Protein AF-A0A378WIX0-F1 (afdb_monomer)

Radius of gyration: 30.43 Å; Cα contacts (8 Å, |Δi|>4): 388; chains: 1; bounding box: 84×55×83 Å

Sequence (289 aa):
MTKETCYSFCSSCDRNTFHKIIHDHSYGDEDSLMEYKHQIIECLGCKNCSFRYVEISIEDYYEDAYGNRHYYETTDIYPKKIKLIKGVNYLPSIIRDVYEETLLAIGNKAYILAGLGLRTTLEAICNDKNIKGSSLEEKIDHMSQESLLTQRDANLLHSIRFLGNNAAHYTIKANHFQINAALEIIEYLIKSLYILEKQVAGKLDLPIDNYDDFVKKLLKVIKRLPDGYEFNIPEILEDSRLIKGNLKKQFFKKFRDEVSNEKIDNLSLSSNPDKPIKIVRPSEKPIKP

pLDDT: mean 88.72, std 10.59, range [34.62, 98.25]

Mean predicted aligned error: 10.24 Å

InterPro domains:
  IPR025285 Domain of unknown function DUF4145 [PF13643] (107-187)

Foldseek 3Di:
DPQDWDFDADLVVRDTAIWGFPDWDKDDDPVQQKIKIWTWTAGPPPRDIKIKIKIWRNVAWDADPVRDTDTDIDMDIPPQHQDDDPQLVQDDPVLSVLLSVLSSCLSVLVQLSNLQSLLVSLVVVLVVVVQDDPDSLSSLVSCCVVVVDPPVLSVLVVLSVVSNCCSPPVVDGDDSVSSVSSSVSSSVSCCSNGNVCVVCVVVDQAADEDLVVVVVLQVVQVVVDDAFDFAQSVVSNPDPVSYDPVCSVVSSVVVLVCQPVVVDPQKHADPDPHRGIGGHDDPDDPPDD

Solvent-accessible surface area (backbone atoms only — not comparable to full-atom values): 16386 Å² total; per-residue (Å²): 131,85,76,55,66,47,80,44,77,36,68,88,78,73,42,74,44,57,20,39,55,76,44,79,49,74,52,64,45,86,91,72,43,37,39,39,34,47,29,38,32,29,31,70,82,85,59,53,72,35,42,37,40,37,43,33,39,69,82,46,60,49,65,49,101,84,69,50,78,44,64,50,72,50,76,49,61,39,77,64,67,70,84,78,65,90,57,57,86,58,47,57,65,72,44,42,52,40,44,53,54,20,42,50,26,49,62,69,66,37,35,39,57,19,29,37,26,54,33,50,30,52,52,41,50,40,56,75,70,64,50,63,60,98,44,72,66,49,26,43,54,44,38,30,74,71,65,79,40,49,69,68,53,36,56,55,51,50,53,36,48,53,47,14,47,34,17,70,78,67,66,44,68,58,53,72,68,58,52,50,54,45,47,53,54,52,52,49,51,48,37,67,77,47,25,50,66,66,72,37,57,90,77,52,91,66,74,40,82,52,66,67,61,45,50,54,55,49,51,61,49,56,72,75,52,64,76,66,44,63,39,37,73,76,78,68,40,90,63,70,80,35,36,44,78,86,48,44,65,56,51,54,50,52,51,52,53,35,31,73,66,64,71,40,88,47,42,38,72,39,94,44,85,84,24,42,34,23,33,48,62,81,74,80,73,77,80,77,132

Nearest PDB structures (foldseek):
  1ylm-assembly1_B  TM=7.128E-01  e=4.195E-02  Bacillus subtilis subsp. subtilis str. 168
  2hsb-assembly1_A  TM=7.338E-01  e=9.824E-02  Archaeoglobus fulgidus
  7ae6-assembly1_B  TM=4.651E-01  e=7.140E-02  Aphanizomenon flos-aquae 2012/KM1/D3
  7sq9-assembly1_A  TM=1.817E-01  e=8.832E-02  Mus musculus
  4bv9-assembly1_A  TM=5.417E-01  e=7.699E+00  Mus musculus

Structure (mmCIF, N/CA/C/O backbone):
data_AF-A0A378WIX0-F1
#
_entry.id   AF-A0A378WIX0-F1
#
loop_
_atom_site.group_PDB
_atom_site.id
_atom_site.type_symbol
_atom_site.label_atom_id
_atom_site.label_alt_id
_atom_site.label_comp_id
_atom_site.label_asym_id
_atom_site.label_entity_id
_atom_site.label_seq_id
_atom_site.pdbx_PDB_ins_code
_atom_site.Cartn_x
_atom_site.Cartn_y
_atom_site.Cartn_z
_atom_site.occupancy
_atom_site.B_iso_or_equiv
_atom_site.auth_seq_id
_atom_site.auth_comp_id
_atom_site.auth_asym_id
_atom_site.auth_atom_id
_atom_site.pdbx_PDB_model_num
ATOM 1 N N . MET A 1 1 ? 22.594 -30.384 -27.494 1.00 39.12 1 MET A N 1
ATOM 2 C CA . MET A 1 1 ? 21.996 -29.054 -27.261 1.00 39.12 1 MET A CA 1
ATOM 3 C C . MET A 1 1 ? 22.207 -28.694 -25.803 1.00 39.12 1 MET A C 1
ATOM 5 O O . MET A 1 1 ? 21.459 -29.149 -24.944 1.00 39.12 1 MET A O 1
ATOM 9 N N . THR A 1 2 ? 23.289 -27.982 -25.508 1.00 42.66 2 THR A N 1
ATOM 10 C CA . THR A 1 2 ? 23.488 -27.316 -24.218 1.00 42.66 2 THR A CA 1
ATOM 11 C C . THR A 1 2 ? 22.294 -26.392 -24.009 1.00 42.66 2 THR A C 1
ATOM 13 O O . THR A 1 2 ? 22.062 -25.494 -24.808 1.00 42.66 2 THR A O 1
ATOM 16 N N . LYS A 1 3 ? 21.451 -26.686 -23.014 1.00 55.53 3 LYS A N 1
ATOM 17 C CA . LYS A 1 3 ? 20.340 -25.797 -22.663 1.00 55.53 3 LYS A CA 1
ATOM 18 C C . LYS A 1 3 ? 20.975 -24.524 -22.127 1.00 55.53 3 LYS A C 1
ATOM 20 O O . LYS A 1 3 ? 21.550 -24.572 -21.043 1.00 55.53 3 LYS A O 1
ATOM 25 N N . GLU A 1 4 ? 20.912 -23.439 -22.884 1.00 85.94 4 GLU A N 1
ATOM 26 C CA . GLU A 1 4 ? 21.382 -22.152 -22.392 1.00 85.94 4 GLU A CA 1
ATOM 27 C C . GLU A 1 4 ? 20.564 -21.767 -21.157 1.00 85.94 4 GLU A C 1
ATOM 29 O O . GLU A 1 4 ? 19.331 -21.882 -21.114 1.00 85.94 4 GLU A O 1
ATOM 34 N N . THR A 1 5 ? 21.280 -21.393 -20.103 1.00 93.06 5 THR A N 1
ATOM 35 C CA . THR A 1 5 ? 20.701 -20.964 -18.835 1.00 93.06 5 THR A CA 1
ATOM 36 C C . THR A 1 5 ? 21.112 -19.535 -18.558 1.00 93.06 5 THR A C 1
ATOM 38 O O . THR A 1 5 ? 22.281 -19.201 -18.721 1.00 93.06 5 THR A O 1
ATOM 41 N N . CYS A 1 6 ? 20.188 -18.724 -18.056 1.00 92.81 6 CYS A N 1
ATOM 42 C CA . CYS A 1 6 ? 20.471 -17.366 -17.607 1.00 92.81 6 CYS A CA 1
ATOM 43 C C . CYS A 1 6 ? 20.194 -17.218 -16.108 1.00 92.81 6 CYS A C 1
ATOM 45 O O . CYS A 1 6 ? 19.325 -17.895 -15.547 1.00 92.81 6 CYS A O 1
ATOM 47 N N . TYR A 1 7 ? 20.900 -16.299 -15.453 1.00 94.19 7 TYR A N 1
ATOM 48 C CA . TYR A 1 7 ? 20.605 -15.896 -14.081 1.00 94.19 7 TYR A CA 1
ATOM 49 C C . TYR A 1 7 ? 19.719 -14.648 -14.105 1.00 94.19 7 TYR A C 1
ATOM 51 O O . TYR A 1 7 ? 20.099 -13.622 -14.658 1.00 94.19 7 TYR A O 1
ATOM 59 N N . SER A 1 8 ? 18.503 -14.747 -13.570 1.00 93.81 8 SER A N 1
ATOM 60 C CA . SER A 1 8 ? 17.495 -13.686 -13.690 1.00 93.81 8 SER A CA 1
ATOM 61 C C . SER A 1 8 ? 16.500 -13.719 -12.528 1.00 93.81 8 SER A C 1
ATOM 63 O O . SER A 1 8 ? 16.463 -14.696 -11.775 1.00 93.81 8 SER A O 1
ATOM 65 N N . PHE A 1 9 ? 15.699 -12.667 -12.354 1.00 93.81 9 PHE A N 1
ATOM 66 C CA . PHE A 1 9 ? 14.710 -12.586 -11.278 1.00 93.81 9 PHE A CA 1
ATOM 67 C C . PHE A 1 9 ? 13.464 -13.418 -11.597 1.00 93.81 9 PHE A C 1
ATOM 69 O O . PHE A 1 9 ? 12.828 -13.249 -12.635 1.00 93.81 9 PHE A O 1
ATOM 76 N N . CYS A 1 10 ? 13.068 -14.285 -10.666 1.00 93.62 10 CYS A N 1
ATOM 77 C CA . CYS A 1 10 ? 11.813 -15.023 -10.756 1.00 93.62 10 CYS A CA 1
ATOM 78 C C . CYS A 1 10 ? 10.722 -14.326 -9.932 1.00 93.62 10 CYS A C 1
ATOM 80 O O . CYS A 1 10 ? 10.822 -14.243 -8.703 1.00 93.62 10 CYS A O 1
ATOM 82 N N . SER A 1 11 ? 9.641 -13.895 -10.591 1.00 90.06 11 SER A N 1
ATOM 83 C CA . SER A 1 11 ? 8.507 -13.218 -9.946 1.00 90.06 11 SER A CA 1
ATOM 84 C C . SER A 1 11 ? 7.800 -14.100 -8.910 1.00 90.06 11 SER A C 1
ATOM 86 O O . SER A 1 11 ? 7.430 -13.614 -7.839 1.00 90.06 11 SER A O 1
ATOM 88 N N . SER A 1 12 ? 7.695 -15.404 -9.177 1.00 91.31 12 SER A N 1
ATOM 89 C CA . SER A 1 12 ? 7.116 -16.383 -8.253 1.00 91.31 12 SER A CA 1
ATOM 90 C C . SER A 1 12 ? 8.020 -16.661 -7.041 1.00 91.31 12 SER A C 1
ATOM 92 O O . SER A 1 12 ? 7.553 -16.617 -5.905 1.00 91.31 12 SER A O 1
ATOM 94 N N . CYS A 1 13 ? 9.328 -16.876 -7.243 1.00 91.75 13 CYS A N 1
ATOM 95 C CA . CYS A 1 13 ? 10.257 -17.173 -6.140 1.00 91.75 13 CYS A CA 1
ATOM 96 C C . CYS A 1 13 ? 10.698 -15.946 -5.329 1.00 91.75 13 CYS A C 1
ATOM 98 O O . CYS A 1 13 ? 11.284 -16.124 -4.265 1.00 91.75 13 CYS A O 1
ATOM 100 N N . ASP A 1 14 ? 10.480 -14.733 -5.840 1.00 90.19 14 ASP A N 1
ATOM 101 C CA . ASP A 1 14 ? 10.952 -13.477 -5.240 1.00 90.19 14 ASP A CA 1
ATOM 102 C C . ASP A 1 14 ? 12.474 -13.363 -5.082 1.00 90.19 14 ASP A C 1
ATOM 104 O O . ASP A 1 14 ? 12.976 -12.803 -4.109 1.00 90.19 14 ASP A O 1
ATOM 108 N N . ARG A 1 15 ? 13.235 -13.934 -6.017 1.00 92.38 15 ARG A N 1
ATOM 109 C CA . ARG A 1 15 ? 14.702 -13.909 -5.976 1.00 92.38 15 ARG A CA 1
ATOM 110 C C . ARG A 1 15 ? 15.308 -14.142 -7.349 1.00 92.38 15 ARG A C 1
ATOM 112 O O . ARG A 1 15 ? 14.674 -14.747 -8.218 1.00 92.38 15 ARG A O 1
ATOM 119 N N . ASN A 1 16 ? 16.565 -13.735 -7.502 1.00 94.25 16 ASN A N 1
ATOM 120 C CA . ASN A 1 16 ? 17.372 -14.147 -8.643 1.00 94.25 16 ASN A CA 1
ATOM 121 C C . ASN A 1 16 ? 17.679 -15.645 -8.558 1.00 94.25 16 ASN A C 1
ATOM 123 O O . ASN A 1 16 ? 17.976 -16.181 -7.488 1.00 94.25 16 ASN A O 1
ATOM 127 N N . THR A 1 17 ? 17.537 -16.340 -9.679 1.00 95.38 17 THR A N 1
ATOM 128 C CA . THR A 1 17 ? 17.788 -17.777 -9.787 1.00 95.38 17 THR A CA 1
ATOM 129 C C . THR A 1 17 ? 18.097 -18.158 -11.232 1.00 95.38 17 THR A C 1
ATOM 131 O O . THR A 1 17 ? 17.953 -17.349 -12.153 1.00 95.38 17 THR A O 1
ATOM 134 N N . PHE A 1 18 ? 18.534 -19.396 -11.443 1.00 96.81 18 PHE A N 1
ATOM 135 C CA . PHE A 1 18 ? 18.790 -19.907 -12.780 1.00 96.81 18 PHE A CA 1
ATOM 136 C C . PHE A 1 18 ? 17.482 -20.232 -13.496 1.00 96.81 18 PHE A C 1
ATOM 138 O O . PHE A 1 18 ? 16.574 -20.861 -12.943 1.00 96.81 18 PHE A O 1
ATOM 145 N N . HIS A 1 19 ? 17.412 -19.806 -14.747 1.00 96.88 19 HIS A N 1
ATOM 146 C CA . HIS A 1 19 ? 16.313 -20.068 -15.652 1.00 96.88 19 HIS A CA 1
ATOM 147 C C . HIS A 1 19 ? 16.843 -20.787 -16.885 1.00 96.88 19 HIS A C 1
ATOM 149 O O . HIS A 1 19 ? 17.964 -20.542 -17.326 1.00 96.88 19 HIS A O 1
ATOM 155 N N . LYS A 1 20 ? 16.028 -21.676 -17.443 1.00 97.50 20 LYS A N 1
ATOM 156 C CA . LYS A 1 20 ? 16.242 -22.237 -18.772 1.00 97.50 20 LYS A CA 1
ATOM 157 C C . LYS A 1 20 ? 15.726 -21.234 -19.798 1.00 97.50 20 LYS A C 1
ATOM 159 O O . LYS A 1 20 ? 14.575 -20.815 -19.689 1.00 97.50 20 LYS A O 1
ATOM 164 N N . ILE A 1 21 ? 16.525 -20.911 -20.808 1.00 96.94 21 ILE A N 1
ATOM 165 C CA . ILE A 1 21 ? 16.045 -20.159 -21.967 1.00 96.94 21 ILE A CA 1
ATOM 166 C C . ILE A 1 21 ? 15.226 -21.128 -22.834 1.00 96.94 21 ILE A C 1
ATOM 168 O O . ILE A 1 21 ? 15.729 -22.154 -23.298 1.00 96.94 21 ILE A O 1
ATOM 172 N N . ILE A 1 22 ? 13.921 -20.871 -22.955 1.00 96.56 22 ILE A N 1
ATOM 173 C CA . ILE A 1 22 ? 12.998 -21.648 -23.797 1.00 96.56 22 ILE A CA 1
ATOM 174 C C . ILE A 1 22 ? 13.113 -21.183 -25.246 1.00 96.56 22 ILE A C 1
ATOM 176 O O . ILE A 1 22 ? 13.140 -22.009 -26.156 1.00 96.56 22 ILE A O 1
ATOM 180 N N . HIS A 1 23 ? 13.158 -19.869 -25.436 1.00 95.75 23 HIS A N 1
ATOM 181 C CA . HIS A 1 23 ? 13.278 -19.230 -26.734 1.00 95.75 23 HIS A CA 1
ATOM 182 C C . HIS A 1 23 ? 14.124 -17.969 -26.599 1.00 95.75 23 HIS A C 1
ATOM 184 O O . HIS A 1 23 ? 14.029 -17.284 -25.578 1.00 95.75 23 HIS A O 1
ATOM 190 N N . ASP A 1 24 ? 14.915 -17.687 -27.626 1.00 95.69 24 ASP A N 1
ATOM 191 C CA . ASP A 1 24 ? 15.767 -16.512 -27.748 1.00 95.69 24 ASP A CA 1
ATOM 192 C C . ASP A 1 24 ? 15.628 -15.955 -29.163 1.00 95.69 24 ASP A C 1
ATOM 194 O O . ASP A 1 24 ? 15.664 -16.707 -30.141 1.00 95.69 24 ASP A O 1
ATOM 198 N N . HIS A 1 25 ? 15.449 -14.644 -29.247 1.00 95.44 25 HIS A N 1
ATOM 199 C CA . HIS A 1 25 ? 15.572 -13.883 -30.474 1.00 95.44 25 HIS A CA 1
ATOM 200 C C . HIS A 1 25 ? 16.498 -12.699 -30.210 1.00 95.44 25 HIS A C 1
ATOM 202 O O . HIS A 1 25 ? 16.137 -11.774 -29.476 1.00 95.44 25 HIS A O 1
ATOM 208 N N . SER A 1 26 ? 17.679 -12.747 -30.816 1.00 93.31 26 SER A N 1
ATOM 209 C CA . SER A 1 26 ? 18.723 -11.738 -30.674 1.00 93.31 26 SER A CA 1
ATOM 210 C C . SER A 1 26 ? 18.882 -10.948 -31.973 1.00 93.31 26 SER A C 1
ATOM 212 O O . SER A 1 26 ? 18.873 -11.526 -33.060 1.00 93.31 26 SER A O 1
ATOM 214 N N . TYR A 1 27 ? 19.019 -9.631 -31.863 1.00 92.38 27 TYR A N 1
ATOM 215 C CA . TYR A 1 27 ? 19.361 -8.745 -32.974 1.00 92.38 27 TYR A CA 1
ATOM 216 C C . TYR A 1 27 ? 20.224 -7.593 -32.466 1.00 92.38 27 TYR A C 1
ATOM 218 O O . TYR A 1 27 ? 20.128 -7.195 -31.310 1.00 92.38 27 TYR A O 1
ATOM 226 N N . GLY A 1 28 ? 21.046 -7.031 -33.337 1.00 87.19 28 GLY A N 1
ATOM 227 C CA . GLY A 1 28 ? 21.856 -5.857 -33.047 1.00 87.19 28 GLY A CA 1
ATOM 228 C C . GLY A 1 28 ? 22.064 -5.061 -34.322 1.00 87.19 28 GLY A C 1
ATOM 229 O O . GLY A 1 28 ? 21.876 -5.589 -35.420 1.00 87.19 28 GLY A O 1
ATOM 230 N N . ASP A 1 29 ? 22.412 -3.794 -34.164 1.00 75.88 29 ASP A N 1
ATOM 231 C CA . ASP A 1 29 ? 22.815 -2.928 -35.266 1.00 75.88 29 ASP A CA 1
ATOM 232 C C . ASP A 1 29 ? 24.305 -2.612 -35.097 1.00 75.88 29 ASP A C 1
ATOM 234 O O . ASP A 1 29 ? 24.704 -2.096 -34.048 1.00 75.88 29 ASP A O 1
ATOM 238 N N . GLU A 1 30 ? 25.114 -2.962 -36.104 1.00 69.62 30 GLU A N 1
ATOM 239 C CA . GLU A 1 30 ? 26.573 -2.775 -36.093 1.00 69.62 30 GLU A CA 1
ATOM 240 C C . GLU A 1 30 ? 26.949 -1.300 -35.899 1.00 69.62 30 GLU A C 1
ATOM 242 O O . GLU A 1 30 ? 27.930 -1.017 -35.212 1.00 69.62 30 GLU A O 1
ATOM 247 N N . ASP A 1 31 ? 26.136 -0.369 -36.410 1.00 79.75 31 ASP A N 1
ATOM 248 C CA . ASP A 1 31 ? 26.368 1.071 -36.257 1.00 79.75 31 ASP A CA 1
ATOM 249 C C . ASP A 1 31 ? 26.047 1.564 -34.836 1.00 79.75 31 ASP A C 1
ATOM 251 O O . ASP A 1 31 ? 26.634 2.534 -34.353 1.00 79.75 31 ASP A O 1
ATOM 255 N N . SER A 1 32 ? 25.114 0.898 -34.151 1.00 78.31 32 SER A N 1
ATOM 256 C CA . SER A 1 32 ? 24.638 1.293 -32.821 1.00 78.31 32 SER A CA 1
ATOM 257 C C . SER A 1 32 ? 25.496 0.771 -31.668 1.00 78.31 32 SER A C 1
ATOM 259 O O . SER A 1 32 ? 25.350 1.257 -30.550 1.00 78.31 32 SER A O 1
ATOM 261 N N . LEU A 1 33 ? 26.345 -0.237 -31.919 1.00 86.88 33 LEU A N 1
ATOM 262 C CA . LEU A 1 33 ? 27.117 -0.961 -30.898 1.00 86.88 33 LEU A CA 1
ATOM 263 C C . LEU A 1 33 ? 26.252 -1.491 -29.736 1.00 86.88 33 LEU A C 1
ATOM 265 O O . LEU A 1 33 ? 26.724 -1.658 -28.609 1.00 86.88 33 LEU A O 1
ATOM 269 N N . MET A 1 34 ? 24.986 -1.794 -30.030 1.00 89.75 34 MET A N 1
ATOM 270 C CA . MET A 1 34 ? 24.021 -2.371 -29.101 1.00 89.75 34 MET A CA 1
ATOM 271 C C . MET A 1 34 ? 23.511 -3.712 -29.626 1.00 89.75 34 MET A C 1
ATOM 273 O O . MET A 1 34 ? 23.177 -3.862 -30.804 1.00 89.75 34 MET A O 1
ATOM 277 N N . GLU A 1 35 ? 23.382 -4.679 -28.723 1.00 92.44 35 GLU A N 1
ATOM 278 C CA . GLU A 1 35 ? 22.708 -5.951 -28.976 1.00 92.44 35 GLU A CA 1
ATOM 279 C C . GLU A 1 35 ? 21.487 -6.081 -28.058 1.00 92.44 35 GLU A C 1
ATOM 281 O O . GLU A 1 35 ? 21.522 -5.744 -26.872 1.00 92.44 35 GLU A O 1
ATOM 286 N N . TYR A 1 36 ? 20.391 -6.591 -28.610 1.00 93.62 36 TYR A N 1
ATOM 287 C CA . TYR A 1 36 ? 19.112 -6.758 -27.940 1.00 93.62 36 TYR A CA 1
ATOM 288 C C . TYR A 1 36 ? 18.681 -8.218 -27.975 1.00 93.62 36 TYR A C 1
ATOM 290 O O . TYR A 1 36 ? 18.712 -8.853 -29.030 1.00 93.62 36 TYR A O 1
ATOM 298 N N . LYS A 1 37 ? 18.206 -8.743 -26.842 1.00 95.31 37 LYS A N 1
ATOM 299 C CA . LYS A 1 37 ? 17.691 -10.120 -26.745 1.00 95.31 37 LYS A CA 1
ATOM 300 C C . LYS A 1 37 ? 16.275 -10.141 -26.204 1.00 95.31 37 LYS A C 1
ATOM 302 O O . LYS A 1 37 ? 15.987 -9.550 -25.164 1.00 95.31 37 LYS A O 1
ATOM 307 N N . HIS A 1 38 ? 15.400 -10.871 -26.886 1.00 96.44 38 HIS A N 1
ATOM 308 C CA . HIS A 1 38 ? 14.023 -11.143 -26.479 1.00 96.44 38 HIS A CA 1
ATOM 309 C C . HIS A 1 38 ? 13.906 -12.622 -26.130 1.00 96.44 38 HIS A C 1
ATOM 311 O O . HIS A 1 38 ? 14.023 -13.485 -26.999 1.00 96.44 38 HIS A O 1
ATOM 317 N N . GLN A 1 39 ? 13.692 -12.925 -24.851 1.00 96.88 39 GLN A N 1
ATOM 318 C CA . GLN A 1 39 ? 13.778 -14.283 -24.325 1.00 96.88 39 GLN A CA 1
ATOM 319 C C . GLN A 1 39 ? 12.499 -14.706 -23.607 1.00 96.88 39 GLN A C 1
ATOM 321 O O . GLN A 1 39 ? 11.932 -13.959 -22.811 1.00 96.88 39 GLN A O 1
ATOM 326 N N . ILE A 1 40 ? 12.088 -15.957 -23.813 1.00 97.44 40 ILE A N 1
ATOM 327 C CA . ILE A 1 40 ? 11.149 -16.645 -22.918 1.00 97.44 40 ILE A CA 1
ATOM 328 C C . ILE A 1 40 ? 11.980 -17.537 -22.005 1.00 97.44 40 ILE A C 1
ATOM 330 O O . ILE A 1 40 ? 12.696 -18.418 -22.483 1.00 97.44 40 ILE A O 1
ATOM 334 N N . ILE A 1 41 ? 11.882 -17.325 -20.695 1.00 96.94 41 ILE A N 1
ATOM 335 C CA . ILE A 1 41 ? 12.693 -18.021 -19.695 1.00 96.94 41 ILE A CA 1
ATOM 336 C C . ILE A 1 41 ? 11.809 -18.780 -18.704 1.00 96.94 41 ILE A C 1
ATOM 338 O O . ILE A 1 41 ? 10.766 -18.286 -18.289 1.00 96.94 41 ILE A O 1
ATOM 342 N N . GLU A 1 42 ? 12.230 -19.976 -18.297 1.00 97.25 42 GLU A N 1
ATOM 343 C CA . GLU A 1 42 ? 11.543 -20.814 -17.305 1.00 97.25 42 GLU A CA 1
ATOM 344 C C . GLU A 1 42 ? 12.414 -20.991 -16.067 1.00 97.25 42 GLU A C 1
ATOM 346 O O . GLU A 1 42 ? 13.546 -21.471 -16.149 1.00 97.25 42 GLU A O 1
ATOM 351 N N . CYS A 1 43 ? 11.882 -20.648 -14.895 1.00 97.12 43 CYS A N 1
ATOM 352 C CA . CYS A 1 43 ? 12.586 -20.820 -13.631 1.00 97.12 43 CYS A CA 1
ATOM 353 C C . CYS A 1 43 ? 12.915 -22.297 -13.378 1.00 97.12 43 CYS A C 1
ATOM 355 O O . CYS A 1 43 ? 12.015 -23.131 -13.281 1.00 97.12 43 CYS A O 1
ATOM 357 N N . LEU A 1 44 ? 14.192 -22.635 -13.164 1.00 97.00 44 LEU A N 1
ATOM 358 C CA . LEU A 1 44 ? 14.581 -24.028 -12.926 1.00 97.00 44 LEU A CA 1
ATOM 359 C C . LEU A 1 44 ? 14.038 -24.590 -11.603 1.00 97.00 44 LEU A C 1
ATOM 361 O O . LEU A 1 44 ? 13.887 -25.809 -11.501 1.00 97.00 44 LEU A O 1
ATOM 365 N N . GLY A 1 45 ? 13.694 -23.723 -10.643 1.00 95.75 45 GLY A N 1
ATOM 366 C CA . GLY A 1 45 ? 13.055 -24.081 -9.375 1.00 95.75 45 GLY A CA 1
ATOM 367 C C . GLY A 1 45 ? 11.538 -24.252 -9.488 1.00 95.75 45 GLY A C 1
ATOM 368 O O . GLY A 1 45 ? 11.041 -25.372 -9.475 1.00 95.75 45 GLY A O 1
ATOM 369 N N . CYS A 1 46 ? 10.796 -23.143 -9.588 1.00 96.50 46 CYS A N 1
ATOM 370 C CA . CYS A 1 46 ? 9.324 -23.156 -9.538 1.00 96.50 46 CYS A CA 1
ATOM 371 C C . CYS A 1 46 ? 8.626 -23.369 -10.890 1.00 96.50 46 CYS A C 1
ATOM 373 O O . CYS A 1 46 ? 7.401 -23.410 -10.924 1.00 96.50 46 CYS A O 1
ATOM 375 N N . LYS A 1 47 ? 9.376 -23.468 -11.997 1.00 97.12 47 LYS A N 1
ATOM 376 C CA . LYS A 1 47 ? 8.852 -23.606 -13.371 1.00 97.12 47 LYS A CA 1
ATOM 377 C C . LYS A 1 47 ? 8.002 -22.434 -13.874 1.00 97.12 47 LYS A C 1
ATOM 379 O O . LYS A 1 47 ? 7.386 -22.539 -14.925 1.00 97.12 47 LYS A O 1
ATOM 384 N N . ASN A 1 48 ? 7.991 -21.301 -13.169 1.00 95.94 48 ASN A N 1
ATOM 385 C CA . ASN A 1 48 ? 7.335 -20.091 -13.655 1.00 95.94 48 ASN A CA 1
ATOM 386 C C . ASN A 1 48 ? 8.030 -19.571 -14.921 1.00 95.94 48 ASN A C 1
ATOM 388 O O . ASN A 1 48 ? 9.254 -19.400 -14.919 1.00 95.94 48 ASN A O 1
ATOM 392 N N . CYS A 1 49 ? 7.243 -19.279 -15.954 1.00 95.94 49 CYS A N 1
ATOM 393 C CA . CYS A 1 49 ? 7.722 -18.648 -17.176 1.00 95.94 49 CYS A CA 1
ATOM 394 C C . CYS A 1 49 ? 7.631 -17.123 -17.080 1.00 95.94 49 CYS A C 1
ATOM 396 O O . CYS A 1 49 ? 6.656 -16.582 -16.557 1.00 95.94 49 CYS A O 1
ATOM 398 N N . SER A 1 50 ? 8.635 -16.447 -17.628 1.00 96.06 50 SER A N 1
ATOM 399 C CA . SER A 1 50 ? 8.684 -14.993 -17.752 1.00 96.06 50 SER A CA 1
ATOM 400 C C . SER A 1 50 ? 9.251 -14.610 -19.113 1.00 96.06 50 SER A C 1
ATOM 402 O O . SER A 1 50 ? 10.001 -15.371 -19.726 1.00 96.06 50 SER A O 1
ATOM 404 N N . PHE A 1 51 ? 8.922 -13.410 -19.566 1.00 96.69 51 PHE A N 1
ATOM 405 C CA . PHE A 1 51 ? 9.606 -12.776 -20.681 1.00 96.69 51 PHE A CA 1
ATOM 406 C C . PHE A 1 51 ? 10.774 -11.944 -20.141 1.00 96.69 51 PHE A C 1
ATOM 408 O O . PHE A 1 51 ? 10.590 -11.196 -19.183 1.00 96.69 51 PHE A O 1
ATOM 415 N N . ARG A 1 52 ? 11.966 -12.089 -20.721 1.00 95.81 52 ARG A N 1
ATOM 416 C CA . ARG A 1 52 ? 13.174 -11.330 -20.382 1.00 95.81 52 ARG A CA 1
ATOM 417 C C . ARG A 1 52 ? 13.637 -10.576 -21.621 1.00 95.81 52 ARG A C 1
ATOM 419 O O . ARG A 1 52 ? 13.896 -11.184 -22.653 1.00 95.81 52 ARG A O 1
ATOM 426 N N . TYR A 1 53 ? 13.763 -9.269 -21.490 1.00 95.75 53 TYR A N 1
ATOM 427 C CA . TYR A 1 53 ? 14.381 -8.391 -22.466 1.00 95.75 53 TYR A CA 1
ATOM 428 C C . TYR A 1 53 ? 15.769 -7.989 -21.964 1.00 95.75 53 TYR A C 1
ATOM 430 O O . TYR A 1 53 ? 15.941 -7.724 -20.771 1.00 95.75 53 TYR A O 1
ATOM 438 N N . VAL A 1 54 ? 16.763 -8.003 -22.846 1.00 94.88 54 VAL A N 1
ATOM 439 C CA . VAL A 1 54 ? 18.166 -7.717 -22.523 1.00 94.88 54 VAL A CA 1
ATOM 440 C C . VAL A 1 54 ? 18.689 -6.676 -23.489 1.00 94.88 54 VAL A C 1
ATOM 442 O O . VAL A 1 54 ? 18.498 -6.821 -24.693 1.00 94.88 54 VAL A O 1
ATOM 445 N N . GLU A 1 55 ? 19.380 -5.680 -22.956 1.00 94.12 55 GLU A N 1
ATOM 446 C CA . GLU A 1 55 ? 20.149 -4.700 -23.716 1.00 94.12 55 GLU A CA 1
ATOM 447 C C . GLU A 1 55 ? 21.616 -4.861 -23.337 1.00 94.12 55 GLU A C 1
ATOM 449 O O . GLU A 1 55 ? 21.951 -4.876 -22.150 1.00 94.12 55 GLU A O 1
ATOM 454 N N . ILE A 1 56 ? 22.478 -5.002 -24.335 1.00 91.81 56 ILE A N 1
ATOM 455 C CA . ILE A 1 56 ? 23.911 -5.217 -24.169 1.00 91.81 56 ILE A CA 1
ATOM 456 C C . ILE A 1 56 ? 24.628 -4.072 -24.873 1.00 91.81 56 ILE A C 1
ATOM 458 O O . ILE A 1 56 ? 24.448 -3.882 -26.076 1.00 91.81 56 ILE A O 1
ATOM 462 N N . SER A 1 57 ? 25.427 -3.320 -24.118 1.00 89.88 57 SER A N 1
ATOM 463 C CA . SER A 1 57 ? 26.326 -2.303 -24.670 1.00 89.88 57 SER A CA 1
ATOM 464 C C . SER A 1 57 ? 27.639 -2.972 -25.052 1.00 89.88 57 SER A C 1
ATOM 466 O O . SER A 1 57 ? 28.323 -3.529 -24.194 1.00 89.88 57 SER A O 1
ATOM 468 N N . ILE A 1 58 ? 27.983 -2.951 -26.340 1.00 85.12 58 ILE A N 1
ATOM 469 C CA . ILE A 1 58 ? 29.220 -3.562 -26.846 1.00 85.12 58 ILE A CA 1
ATOM 470 C C . ILE A 1 58 ? 30.432 -2.671 -26.512 1.00 85.12 58 ILE A C 1
ATOM 472 O O . ILE A 1 58 ? 31.561 -3.153 -26.424 1.00 85.12 58 ILE A O 1
ATOM 476 N N . GLU A 1 59 ? 30.216 -1.377 -26.276 1.00 87.06 59 GLU A N 1
ATOM 477 C CA . GLU A 1 59 ? 31.270 -0.457 -25.833 1.00 87.06 59 GLU A CA 1
ATOM 478 C C . GLU A 1 59 ? 31.631 -0.648 -24.356 1.00 87.06 59 GLU A C 1
ATOM 480 O O . GLU A 1 59 ? 32.795 -0.503 -23.976 1.00 87.06 59 GLU A O 1
ATOM 485 N N . ASP A 1 60 ? 30.657 -1.034 -23.529 1.00 87.88 60 ASP A N 1
ATOM 486 C CA . ASP A 1 60 ? 30.857 -1.211 -22.097 1.00 87.88 60 ASP A CA 1
ATOM 487 C C . ASP A 1 60 ? 31.195 -2.672 -21.776 1.00 87.88 60 ASP A C 1
ATOM 489 O O . ASP A 1 60 ? 30.316 -3.531 -21.649 1.00 87.88 60 ASP A O 1
ATOM 493 N N . TYR A 1 61 ? 32.484 -2.957 -21.580 1.00 89.25 61 TYR A N 1
ATOM 494 C CA . TYR A 1 61 ? 32.954 -4.277 -21.162 1.00 89.25 61 TYR A CA 1
ATOM 495 C C . TYR A 1 61 ? 33.980 -4.222 -20.028 1.00 89.25 61 TYR A C 1
ATOM 497 O O . TYR A 1 61 ? 34.664 -3.222 -19.808 1.00 89.25 61 TYR A O 1
ATOM 505 N N . TYR A 1 62 ? 34.106 -5.332 -19.305 1.00 88.94 62 TYR A N 1
ATOM 506 C CA . TYR A 1 62 ? 35.215 -5.601 -18.396 1.00 88.94 62 TYR A CA 1
ATOM 507 C C . TYR A 1 62 ? 35.925 -6.890 -18.808 1.00 88.94 62 TYR A C 1
ATOM 509 O O . TYR A 1 62 ? 35.317 -7.796 -19.375 1.00 88.94 62 TYR A O 1
ATOM 517 N N . GLU A 1 63 ? 37.223 -6.974 -18.537 1.00 93.56 63 GLU A N 1
ATOM 518 C CA . GLU A 1 63 ? 38.007 -8.182 -18.793 1.00 93.56 63 GLU A CA 1
ATOM 519 C C . GLU A 1 63 ? 38.125 -9.007 -17.510 1.00 93.56 63 GLU A C 1
ATOM 521 O O . GLU A 1 63 ? 38.360 -8.467 -16.425 1.00 93.56 63 GLU A O 1
ATOM 526 N N . ASP A 1 64 ? 37.921 -10.319 -17.615 1.00 90.69 64 ASP A N 1
ATOM 527 C CA . ASP A 1 64 ? 38.185 -11.232 -16.506 1.00 90.69 64 ASP A CA 1
ATOM 528 C C . ASP A 1 64 ? 39.689 -11.529 -16.350 1.00 90.69 64 ASP A C 1
ATOM 530 O O . ASP A 1 64 ? 40.529 -11.092 -17.136 1.00 90.69 64 ASP A O 1
ATOM 534 N N . ALA A 1 65 ? 40.052 -12.304 -15.322 1.00 90.81 65 ALA A N 1
ATOM 535 C CA . ALA A 1 65 ? 41.446 -12.659 -15.033 1.00 90.81 65 ALA A CA 1
ATOM 536 C C . ALA A 1 65 ? 42.148 -13.457 -16.154 1.00 90.81 65 ALA A C 1
ATOM 538 O O . ALA A 1 65 ? 43.365 -13.636 -16.100 1.00 90.81 65 ALA A O 1
ATOM 539 N N . TYR A 1 66 ? 41.399 -13.948 -17.144 1.00 92.12 66 TYR A N 1
ATOM 540 C CA . TYR A 1 66 ? 41.899 -14.698 -18.294 1.00 92.12 66 TYR A CA 1
ATOM 541 C C . TYR A 1 66 ? 41.883 -13.864 -19.586 1.00 92.12 66 TYR A C 1
ATOM 543 O O . TYR A 1 66 ? 42.229 -14.387 -20.644 1.00 92.12 66 TYR A O 1
ATOM 551 N N . GLY A 1 67 ? 41.506 -12.582 -19.509 1.00 88.44 67 GLY A N 1
ATOM 552 C CA . GLY A 1 67 ? 41.436 -11.668 -20.648 1.00 88.44 67 GLY A CA 1
ATOM 553 C C . GLY A 1 67 ? 40.175 -11.817 -21.503 1.00 88.44 67 GLY A C 1
ATOM 554 O O . GLY A 1 67 ? 40.136 -11.279 -22.608 1.00 88.44 67 GLY A O 1
ATOM 555 N N . ASN A 1 68 ? 39.141 -12.534 -21.038 1.00 90.62 68 ASN A N 1
ATOM 556 C CA . ASN A 1 68 ? 37.871 -12.588 -21.767 1.00 90.62 68 ASN A CA 1
ATOM 557 C C . ASN A 1 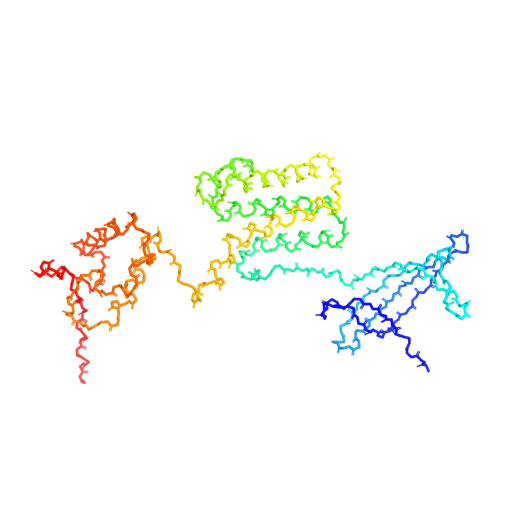68 ? 37.047 -11.333 -21.479 1.00 90.62 68 ASN A C 1
ATOM 559 O O . ASN A 1 68 ? 36.925 -10.921 -20.324 1.00 90.62 68 ASN A O 1
ATOM 563 N N . ARG A 1 69 ? 36.434 -10.768 -22.522 1.00 88.62 69 ARG A N 1
ATOM 564 C CA . ARG A 1 69 ? 35.546 -9.605 -22.412 1.00 88.62 69 ARG A CA 1
ATOM 565 C C . ARG A 1 69 ? 34.142 -10.025 -21.991 1.00 88.62 69 ARG A C 1
ATOM 567 O O . ARG A 1 69 ? 33.559 -10.929 -22.586 1.00 88.62 69 ARG A O 1
ATOM 574 N N . HIS A 1 70 ? 33.599 -9.324 -21.004 1.00 86.62 70 HIS A N 1
ATOM 575 C CA . HIS A 1 70 ? 32.228 -9.451 -20.519 1.00 86.62 70 HIS A CA 1
ATOM 576 C C . HIS A 1 70 ? 31.533 -8.106 -20.661 1.00 86.62 70 HIS A C 1
ATOM 578 O O . HIS A 1 70 ? 32.018 -7.105 -20.139 1.00 86.62 70 HIS A O 1
ATOM 584 N N . TYR A 1 71 ? 30.406 -8.093 -21.359 1.00 88.44 71 TYR A N 1
ATOM 585 C CA . TYR A 1 71 ? 29.643 -6.879 -21.626 1.00 88.44 71 TYR A CA 1
ATOM 586 C C . TYR A 1 71 ? 28.624 -6.620 -20.519 1.00 88.44 71 TYR A C 1
ATOM 588 O O . TYR A 1 71 ? 28.089 -7.559 -19.919 1.00 88.44 71 TYR A O 1
ATOM 596 N N . TYR A 1 72 ? 28.342 -5.350 -20.240 1.00 87.06 72 TYR A N 1
ATOM 597 C CA . TYR A 1 72 ? 27.288 -5.005 -19.291 1.00 87.06 72 TYR A CA 1
ATOM 598 C C . TYR A 1 72 ? 25.907 -5.227 -19.914 1.00 87.06 72 TYR A C 1
ATOM 600 O O . TYR A 1 72 ? 25.594 -4.714 -20.988 1.00 87.06 72 TYR A O 1
ATOM 608 N N . GLU A 1 73 ? 25.062 -5.969 -19.196 1.00 89.62 73 GLU A N 1
ATOM 609 C CA . GLU A 1 73 ? 23.680 -6.233 -19.588 1.00 89.62 73 GLU A CA 1
ATOM 610 C C . GLU A 1 73 ? 22.707 -5.440 -18.707 1.00 89.62 73 GLU A C 1
ATOM 612 O O . GLU A 1 73 ? 22.722 -5.549 -17.476 1.00 89.62 73 GLU A O 1
ATOM 617 N N . THR A 1 74 ? 21.785 -4.709 -19.331 1.00 91.44 74 THR A N 1
ATOM 618 C CA . THR A 1 74 ? 20.567 -4.229 -18.670 1.00 91.44 74 THR A CA 1
ATOM 619 C C . THR A 1 74 ? 19.440 -5.205 -18.965 1.00 91.44 74 THR A C 1
ATOM 621 O O . THR A 1 74 ? 19.262 -5.636 -20.099 1.00 91.44 74 THR A O 1
ATOM 624 N N . THR A 1 75 ? 18.672 -5.587 -17.943 1.00 92.75 75 THR A N 1
ATOM 625 C CA . THR A 1 75 ? 17.594 -6.571 -18.105 1.00 92.75 75 THR A CA 1
ATOM 626 C C . THR A 1 75 ? 16.260 -6.026 -17.641 1.00 92.75 75 THR A C 1
ATOM 628 O O . THR A 1 75 ? 16.166 -5.376 -16.597 1.00 92.75 75 THR A O 1
ATOM 631 N N . ASP A 1 76 ? 15.218 -6.347 -18.401 1.00 92.75 76 ASP A N 1
ATOM 632 C CA . ASP A 1 76 ? 13.837 -6.149 -18.005 1.00 92.75 76 ASP A CA 1
ATOM 633 C C . ASP A 1 76 ? 13.055 -7.472 -18.059 1.00 92.75 76 ASP A C 1
ATOM 635 O O . ASP A 1 76 ? 13.294 -8.317 -18.917 1.00 92.75 76 ASP A O 1
ATOM 639 N N . ILE A 1 77 ? 12.149 -7.691 -17.107 1.00 93.38 77 ILE A N 1
ATOM 640 C CA . ILE A 1 77 ? 11.412 -8.941 -16.926 1.00 93.38 77 ILE A CA 1
ATOM 641 C C . ILE A 1 77 ? 9.924 -8.654 -16.800 1.00 93.38 77 ILE A C 1
ATOM 643 O O . ILE A 1 77 ? 9.491 -7.817 -16.002 1.00 93.38 77 ILE A O 1
ATOM 647 N N . TYR A 1 78 ? 9.141 -9.427 -17.545 1.00 92.56 78 TYR A N 1
ATOM 648 C CA . TYR A 1 78 ? 7.693 -9.354 -17.583 1.00 92.56 78 TYR A CA 1
ATOM 649 C C . TYR A 1 78 ? 7.050 -10.715 -17.255 1.00 92.56 78 TYR A C 1
ATOM 651 O O . TYR A 1 78 ? 7.569 -11.757 -17.663 1.00 92.56 78 TYR A O 1
ATOM 659 N N . PRO A 1 79 ? 5.905 -10.727 -16.548 1.00 88.81 79 PRO A N 1
ATOM 660 C CA . PRO A 1 79 ? 5.243 -9.563 -15.960 1.00 88.81 79 PRO A CA 1
ATOM 661 C C . PRO A 1 79 ? 6.060 -8.957 -14.809 1.00 88.81 79 PRO A C 1
ATOM 663 O O . PRO A 1 79 ? 6.745 -9.667 -14.067 1.00 88.81 79 PRO A O 1
ATOM 666 N N . LYS A 1 80 ? 5.969 -7.630 -14.659 1.00 87.00 80 LYS A N 1
ATOM 667 C CA . LYS A 1 80 ? 6.582 -6.917 -13.535 1.00 87.00 80 LYS A CA 1
ATOM 668 C C . LYS A 1 80 ? 6.011 -7.458 -12.235 1.00 87.00 80 LYS A C 1
ATOM 670 O O . LYS A 1 80 ? 4.795 -7.577 -12.082 1.00 87.00 80 LYS A O 1
ATOM 675 N N . LYS A 1 81 ? 6.884 -7.757 -11.276 1.00 85.19 81 LYS A N 1
ATOM 676 C CA . LYS A 1 81 ? 6.423 -8.152 -9.952 1.00 85.19 81 LYS A CA 1
ATOM 677 C C . LYS A 1 81 ? 5.945 -6.931 -9.180 1.00 85.19 81 LYS A C 1
ATOM 679 O O . LYS A 1 81 ? 6.704 -5.993 -8.955 1.00 85.19 81 LYS A O 1
ATOM 684 N N . ILE A 1 82 ? 4.715 -7.015 -8.697 1.00 87.38 82 ILE A N 1
ATOM 685 C CA . ILE A 1 82 ? 4.195 -6.134 -7.662 1.00 87.38 82 ILE A CA 1
ATOM 686 C C . ILE A 1 82 ? 4.548 -6.721 -6.294 1.00 87.38 82 ILE A C 1
ATOM 688 O O . ILE A 1 82 ? 4.353 -7.916 -6.055 1.00 87.38 82 ILE A O 1
ATOM 692 N N . LYS A 1 83 ? 5.038 -5.888 -5.375 1.00 88.00 83 LYS A N 1
ATOM 693 C CA . LYS A 1 83 ? 5.246 -6.279 -3.981 1.00 88.00 83 LYS A CA 1
ATOM 694 C C . LYS A 1 83 ? 4.167 -5.650 -3.110 1.00 88.00 83 LYS A C 1
ATOM 696 O O . LYS A 1 83 ? 4.234 -4.469 -2.805 1.00 88.00 83 LYS A O 1
ATOM 701 N N . LEU A 1 84 ? 3.195 -6.459 -2.701 1.00 92.31 84 LEU A N 1
ATOM 702 C CA . LEU A 1 84 ? 2.135 -6.019 -1.798 1.00 92.31 84 LEU A CA 1
ATOM 703 C C . LEU A 1 84 ? 2.625 -5.972 -0.353 1.00 92.31 84 LEU A C 1
ATOM 705 O O . LEU A 1 84 ? 3.409 -6.819 0.095 1.00 92.31 84 LEU A O 1
ATOM 709 N N . ILE A 1 85 ? 2.098 -5.019 0.409 1.00 94.38 85 ILE A N 1
ATOM 710 C CA . ILE A 1 85 ? 2.254 -5.009 1.861 1.00 94.38 85 ILE A CA 1
ATOM 711 C C . ILE A 1 85 ? 1.630 -6.251 2.505 1.00 94.38 85 ILE A C 1
ATOM 713 O O . ILE A 1 85 ? 0.565 -6.744 2.126 1.00 94.38 85 ILE A O 1
ATOM 717 N N . LYS A 1 86 ? 2.282 -6.754 3.557 1.00 93.00 86 LYS A N 1
ATOM 718 C CA . LYS A 1 86 ? 1.731 -7.843 4.372 1.00 93.00 86 LYS A CA 1
ATOM 719 C C . LYS A 1 86 ? 0.429 -7.392 5.025 1.00 93.00 86 LYS A C 1
ATOM 721 O O . LYS A 1 86 ? 0.421 -6.381 5.717 1.00 93.00 86 LYS A O 1
ATOM 726 N N . GLY A 1 87 ? -0.628 -8.189 4.885 1.00 92.44 87 GLY A N 1
ATOM 727 C CA . GLY A 1 87 ? -1.952 -7.855 5.416 1.00 92.44 87 GLY A CA 1
ATOM 728 C C . GLY A 1 87 ? -2.851 -7.105 4.433 1.00 92.44 87 GLY A C 1
ATOM 729 O O . GLY A 1 87 ? -3.913 -6.658 4.844 1.00 92.44 87 GLY A O 1
ATOM 730 N N . VAL A 1 88 ? -2.475 -7.023 3.150 1.00 93.94 88 VAL A N 1
ATOM 731 C CA . VAL A 1 88 ? -3.309 -6.446 2.077 1.00 93.94 88 VAL A CA 1
ATOM 732 C C . VAL A 1 88 ? -4.736 -7.020 2.029 1.00 93.94 88 VAL A C 1
ATOM 734 O O . VAL A 1 88 ? -5.673 -6.321 1.673 1.00 93.94 88 VAL A O 1
ATOM 737 N N . ASN A 1 89 ? -4.938 -8.261 2.479 1.00 94.56 89 ASN A N 1
ATOM 738 C CA . ASN A 1 89 ? -6.261 -8.891 2.549 1.00 94.56 89 ASN A CA 1
ATOM 739 C C . ASN A 1 89 ? -7.216 -8.240 3.566 1.00 94.56 89 ASN A C 1
ATOM 741 O O . ASN A 1 89 ? -8.400 -8.557 3.558 1.00 94.56 89 ASN A O 1
ATOM 745 N N . TYR A 1 90 ? -6.718 -7.374 4.454 1.00 95.12 90 TYR A N 1
ATOM 746 C CA . TYR A 1 90 ? -7.551 -6.611 5.388 1.00 95.12 90 TYR A CA 1
ATOM 747 C C . TYR A 1 90 ? -8.067 -5.296 4.797 1.00 95.12 90 TYR A C 1
ATOM 749 O O . TYR A 1 90 ? -8.880 -4.632 5.438 1.00 95.12 90 TYR A O 1
ATOM 757 N N . LEU A 1 91 ? -7.596 -4.902 3.611 1.00 96.75 91 LEU A N 1
ATOM 758 C CA . LEU A 1 91 ? -8.066 -3.690 2.956 1.00 96.75 91 LEU A CA 1
ATOM 759 C C . LEU A 1 91 ? -9.467 -3.908 2.362 1.00 96.75 91 LEU A C 1
ATOM 761 O O . LEU A 1 91 ? -9.739 -4.975 1.802 1.00 96.75 91 LEU A O 1
ATOM 765 N N . PRO A 1 92 ? -10.328 -2.878 2.397 1.00 97.44 92 PRO A N 1
ATOM 766 C CA . PRO A 1 92 ? -11.501 -2.794 1.533 1.00 97.44 92 PRO A CA 1
ATOM 767 C C . PRO A 1 92 ? -11.121 -2.986 0.059 1.00 97.44 92 PRO A C 1
ATOM 769 O O . PRO A 1 92 ? -10.068 -2.510 -0.375 1.00 97.44 92 PRO A O 1
ATOM 772 N N . SER A 1 93 ? -11.9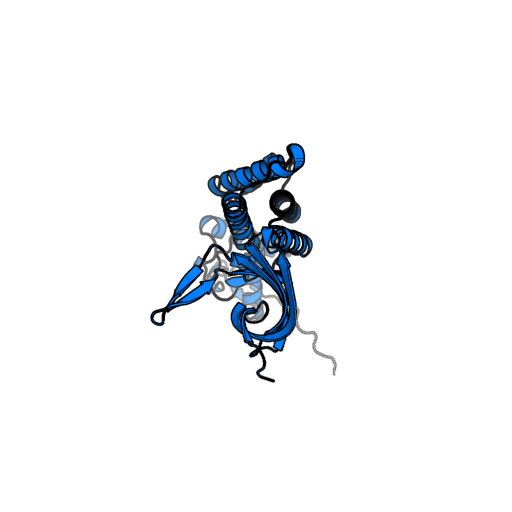87 -3.648 -0.718 1.00 96.56 93 SER A N 1
ATOM 773 C CA . SER A 1 93 ? -11.692 -4.033 -2.108 1.00 96.56 93 SER A CA 1
ATOM 774 C C . SER A 1 93 ? -11.270 -2.845 -2.967 1.00 96.56 93 SER A C 1
ATOM 776 O O . SER A 1 93 ? -10.207 -2.889 -3.564 1.00 96.56 93 SER A O 1
ATOM 778 N N . ILE A 1 94 ? -12.022 -1.742 -2.928 1.00 97.06 94 ILE A N 1
ATOM 779 C CA . ILE A 1 94 ? -11.737 -0.542 -3.730 1.00 97.06 94 ILE A CA 1
ATOM 780 C C . ILE A 1 94 ? -10.341 0.022 -3.425 1.00 97.06 94 ILE A C 1
ATOM 782 O O . ILE A 1 94 ? -9.607 0.383 -4.339 1.00 97.06 94 ILE A O 1
ATOM 786 N N . ILE A 1 95 ? -9.950 0.083 -2.147 1.00 98.19 95 ILE A N 1
ATOM 787 C CA . ILE A 1 95 ? -8.629 0.598 -1.758 1.00 98.19 95 ILE A CA 1
ATOM 788 C C . ILE A 1 95 ? -7.535 -0.350 -2.242 1.00 98.19 95 ILE A C 1
ATOM 790 O O . ILE A 1 95 ? -6.514 0.105 -2.751 1.00 98.19 95 ILE A O 1
ATOM 794 N N . ARG A 1 96 ? -7.744 -1.663 -2.085 1.00 97.69 96 ARG A N 1
ATOM 795 C CA . ARG A 1 96 ? -6.797 -2.677 -2.549 1.00 97.69 96 ARG A CA 1
ATOM 796 C C . ARG A 1 96 ? -6.600 -2.595 -4.059 1.00 97.69 96 ARG A C 1
ATOM 798 O O . ARG A 1 96 ? -5.458 -2.549 -4.494 1.00 97.69 96 ARG A O 1
ATOM 805 N N . ASP A 1 97 ? -7.685 -2.546 -4.820 1.00 97.19 97 ASP A N 1
ATOM 806 C CA . ASP A 1 97 ? -7.644 -2.580 -6.279 1.00 97.19 97 ASP A CA 1
ATOM 807 C C . ASP A 1 97 ? -6.888 -1.347 -6.820 1.00 97.19 97 ASP A C 1
ATOM 809 O O . ASP A 1 97 ? -5.927 -1.489 -7.576 1.00 97.19 97 ASP A O 1
ATOM 813 N N . VAL A 1 98 ? -7.201 -0.141 -6.321 1.00 97.81 98 VAL A N 1
ATOM 814 C CA . VAL A 1 98 ? -6.485 1.097 -6.698 1.00 97.81 98 VAL A CA 1
ATOM 815 C C . VAL A 1 98 ? -5.010 1.062 -6.277 1.00 97.81 98 VAL A C 1
ATOM 817 O O . VAL A 1 98 ? -4.133 1.513 -7.020 1.00 97.81 98 VAL A O 1
ATOM 820 N N . TYR A 1 99 ? -4.701 0.527 -5.094 1.00 98.06 99 TYR A N 1
ATOM 821 C CA . TYR A 1 99 ? -3.321 0.378 -4.629 1.00 98.06 99 TYR A CA 1
ATOM 822 C C . TYR A 1 99 ? -2.527 -0.598 -5.514 1.00 98.06 99 TYR A C 1
ATOM 824 O O . TYR A 1 99 ? -1.395 -0.301 -5.893 1.00 98.06 99 TYR A O 1
ATOM 832 N N . GLU A 1 100 ? -3.121 -1.727 -5.902 1.00 96.62 100 GLU A N 1
ATOM 833 C CA . GLU A 1 100 ? -2.509 -2.710 -6.803 1.00 96.62 100 GLU A CA 1
ATOM 834 C C . GLU A 1 100 ? -2.239 -2.121 -8.196 1.00 96.62 100 GLU A C 1
ATOM 836 O O . GLU A 1 100 ? -1.127 -2.254 -8.717 1.00 96.62 100 GLU A O 1
ATOM 841 N N . GLU A 1 101 ? -3.201 -1.388 -8.765 1.00 96.88 101 GLU A N 1
ATOM 842 C CA . GLU A 1 101 ? -3.026 -0.644 -10.020 1.00 96.88 101 GLU A CA 1
ATOM 843 C C . GLU A 1 101 ? -1.919 0.415 -9.917 1.00 96.88 101 GLU A C 1
ATOM 845 O O . GLU A 1 101 ? -1.092 0.571 -10.821 1.00 96.88 101 GLU A O 1
ATOM 850 N N . THR A 1 102 ? -1.845 1.110 -8.781 1.00 97.44 102 THR A N 1
ATOM 851 C CA . THR A 1 102 ? -0.790 2.093 -8.513 1.00 97.44 102 THR A CA 1
ATOM 852 C C . THR A 1 102 ? 0.584 1.427 -8.509 1.00 97.44 102 THR A C 1
ATOM 854 O O . THR A 1 102 ? 1.519 1.927 -9.138 1.00 97.44 102 THR A O 1
ATOM 857 N N . LEU A 1 103 ? 0.725 0.266 -7.864 1.00 96.88 103 LEU A N 1
ATOM 858 C CA . LEU A 1 103 ? 1.983 -0.475 -7.866 1.00 96.88 103 LEU A CA 1
ATOM 859 C C . LEU A 1 103 ? 2.357 -1.006 -9.256 1.00 96.88 103 LEU A C 1
ATOM 861 O O . LEU A 1 103 ? 3.543 -1.026 -9.591 1.00 96.88 103 LEU A O 1
ATOM 865 N N . LEU A 1 104 ? 1.380 -1.393 -10.085 1.00 95.12 104 LEU A N 1
ATOM 866 C CA . LEU A 1 104 ? 1.622 -1.726 -11.494 1.00 95.12 104 LEU A CA 1
ATOM 867 C C . LEU A 1 104 ? 2.202 -0.534 -12.255 1.00 95.12 104 LEU A C 1
ATOM 869 O O . LEU A 1 104 ? 3.185 -0.695 -12.984 1.00 95.12 104 LEU A O 1
ATOM 873 N N . ALA A 1 105 ? 1.636 0.662 -12.071 1.00 95.81 105 ALA A N 1
ATOM 874 C CA . ALA A 1 105 ? 2.150 1.878 -12.694 1.00 95.81 105 ALA A CA 1
ATOM 875 C C . ALA A 1 105 ? 3.588 2.181 -12.238 1.00 95.81 105 ALA A C 1
ATOM 877 O O . ALA A 1 105 ? 4.445 2.495 -13.067 1.00 95.81 105 ALA A O 1
ATOM 878 N N . ILE A 1 106 ? 3.883 2.018 -10.943 1.00 95.25 106 ILE A N 1
ATOM 879 C CA . ILE A 1 106 ? 5.237 2.181 -10.388 1.00 95.25 106 ILE A CA 1
ATOM 880 C C . ILE A 1 106 ? 6.204 1.158 -10.998 1.00 95.25 106 ILE A C 1
ATOM 882 O O . ILE A 1 106 ? 7.261 1.543 -11.501 1.00 95.25 106 ILE A O 1
ATOM 886 N N . GLY A 1 107 ? 5.837 -0.127 -11.017 1.00 91.62 107 GLY A N 1
ATOM 887 C CA . GLY A 1 107 ? 6.671 -1.212 -11.547 1.00 91.62 107 GLY A CA 1
ATOM 888 C C . GLY A 1 107 ? 6.986 -1.074 -13.041 1.00 91.62 107 GLY A C 1
ATOM 889 O O . GLY A 1 107 ? 8.061 -1.475 -13.491 1.00 91.62 107 GLY A O 1
ATOM 890 N N . ASN A 1 108 ? 6.086 -0.442 -13.799 1.00 92.19 108 ASN A N 1
ATOM 891 C CA . ASN A 1 108 ? 6.276 -0.106 -15.213 1.00 92.19 108 ASN A CA 1
ATOM 892 C C . ASN A 1 108 ? 6.886 1.290 -15.438 1.00 92.19 108 ASN A C 1
ATOM 894 O O . ASN A 1 108 ? 6.950 1.759 -16.571 1.00 92.19 108 ASN A O 1
ATOM 898 N N . LYS A 1 109 ? 7.341 1.970 -14.378 1.00 92.69 109 LYS A N 1
ATOM 899 C CA . LYS A 1 109 ? 7.925 3.323 -14.426 1.00 92.69 109 LYS A CA 1
ATOM 900 C C . LYS A 1 109 ? 6.997 4.388 -15.043 1.00 92.69 109 LYS A C 1
ATOM 902 O O . LYS A 1 109 ? 7.456 5.447 -15.485 1.00 92.69 109 LYS A O 1
ATOM 907 N N . ALA A 1 110 ? 5.685 4.150 -15.031 1.00 94.75 110 ALA A N 1
ATOM 908 C CA . ALA A 1 110 ? 4.649 5.067 -15.498 1.00 94.75 110 ALA A CA 1
ATOM 909 C C . ALA A 1 110 ? 4.341 6.123 -14.420 1.00 94.75 110 ALA A C 1
ATOM 911 O O . ALA A 1 110 ? 3.248 6.179 -13.863 1.00 94.75 110 ALA A O 1
ATOM 912 N N . TYR A 1 111 ? 5.329 6.961 -14.086 1.00 95.38 111 TYR A N 1
ATOM 913 C CA . TYR A 1 111 ? 5.291 7.788 -12.871 1.00 95.38 111 TYR A CA 1
ATOM 914 C C . TYR A 1 111 ? 4.214 8.878 -12.835 1.00 95.38 111 TYR A C 1
ATOM 916 O O . TYR A 1 111 ? 3.813 9.282 -11.748 1.00 95.38 111 TYR A O 1
ATOM 924 N N . ILE A 1 112 ? 3.704 9.325 -13.986 1.00 95.31 112 ILE A N 1
ATOM 925 C CA . ILE A 1 112 ? 2.537 10.222 -14.021 1.00 95.31 112 ILE A CA 1
ATOM 926 C C . ILE A 1 112 ? 1.303 9.477 -13.490 1.00 95.31 112 ILE A C 1
ATOM 928 O O . ILE A 1 112 ? 0.636 9.956 -12.575 1.00 95.31 112 ILE A O 1
ATOM 932 N N . LEU A 1 113 ? 1.053 8.264 -13.995 1.00 96.44 113 LEU A N 1
ATOM 933 C CA . LEU A 1 113 ? -0.047 7.417 -13.528 1.00 96.44 113 LEU A CA 1
ATOM 934 C C . LEU A 1 113 ? 0.165 6.960 -12.085 1.00 96.44 113 LEU A C 1
ATOM 936 O O . LEU A 1 113 ? -0.787 6.944 -11.319 1.00 96.44 113 LEU A O 1
ATOM 940 N N . ALA A 1 114 ? 1.403 6.660 -11.686 1.00 96.62 114 ALA A N 1
ATOM 941 C CA . ALA A 1 114 ? 1.710 6.337 -10.296 1.00 96.62 114 ALA A CA 1
ATOM 942 C C . ALA A 1 114 ? 1.388 7.505 -9.353 1.00 96.62 114 ALA A C 1
ATOM 944 O O . ALA A 1 114 ? 0.783 7.296 -8.308 1.00 96.62 114 ALA A O 1
ATOM 945 N N . GLY A 1 115 ? 1.752 8.740 -9.720 1.00 96.56 115 GLY A N 1
ATOM 946 C CA . GLY A 1 115 ? 1.434 9.921 -8.918 1.00 96.56 115 GLY A CA 1
ATOM 947 C C . GLY A 1 115 ? -0.070 10.157 -8.779 1.00 96.56 115 GLY A C 1
ATOM 948 O O . GLY A 1 115 ? -0.543 10.474 -7.686 1.00 96.56 115 GLY A O 1
ATOM 949 N N . LEU A 1 116 ? -0.826 9.937 -9.860 1.00 96.56 116 LEU A N 1
ATOM 950 C CA . LEU A 1 116 ? -2.286 9.961 -9.821 1.00 96.56 116 LEU A CA 1
ATOM 951 C C . LEU A 1 116 ? -2.836 8.842 -8.927 1.00 96.56 116 LEU A C 1
ATOM 953 O O . LEU A 1 116 ? -3.606 9.123 -8.017 1.00 96.56 116 LEU A O 1
ATOM 957 N N . GLY A 1 117 ? -2.375 7.605 -9.118 1.00 97.56 117 GLY A N 1
ATOM 958 C CA . GLY A 1 117 ? -2.808 6.434 -8.357 1.00 97.56 117 GLY A CA 1
ATOM 959 C C . GLY A 1 117 ? -2.544 6.553 -6.854 1.00 97.56 117 GLY A C 1
ATOM 960 O O . GLY A 1 117 ? -3.409 6.218 -6.048 1.00 97.56 117 GLY A O 1
ATOM 961 N N . LEU A 1 118 ? -1.407 7.129 -6.445 1.00 97.94 118 LEU A N 1
ATOM 962 C CA . LEU A 1 118 ? -1.099 7.389 -5.032 1.00 97.94 118 LEU A CA 1
ATOM 963 C C . LEU A 1 118 ? -2.098 8.372 -4.405 1.00 97.94 118 LEU A C 1
ATOM 965 O O . LEU A 1 118 ? -2.582 8.148 -3.294 1.00 97.94 118 LEU A O 1
ATOM 969 N N . ARG A 1 119 ? -2.458 9.435 -5.133 1.00 97.19 119 ARG A N 1
ATOM 970 C CA . ARG A 1 119 ? -3.501 10.374 -4.706 1.00 97.19 119 ARG A CA 1
ATOM 971 C C . ARG A 1 119 ? -4.875 9.706 -4.676 1.00 97.19 119 ARG A C 1
ATOM 973 O O . ARG A 1 119 ? -5.603 9.889 -3.706 1.00 97.19 119 ARG A O 1
ATOM 980 N N . THR A 1 120 ? -5.222 8.923 -5.693 1.00 97.69 120 THR A N 1
ATOM 981 C CA . THR A 1 120 ? -6.499 8.199 -5.751 1.00 97.69 120 THR A CA 1
ATOM 982 C C . THR A 1 120 ? -6.608 7.181 -4.616 1.00 97.69 120 THR A C 1
ATOM 984 O O . THR A 1 120 ? -7.668 7.056 -4.011 1.00 97.69 120 THR A O 1
ATOM 987 N N . THR A 1 121 ? -5.508 6.517 -4.250 1.00 98.25 121 THR A N 1
ATOM 988 C CA . THR A 1 121 ? -5.449 5.614 -3.090 1.00 98.25 121 THR A CA 1
ATOM 989 C C . THR A 1 121 ? -5.741 6.378 -1.798 1.00 98.25 121 THR A C 1
ATOM 991 O O . THR A 1 121 ? -6.537 5.925 -0.977 1.00 98.25 121 THR A O 1
ATOM 994 N N . LEU A 1 122 ? -5.149 7.566 -1.627 1.00 97.81 122 LEU A N 1
ATOM 995 C CA . LEU A 1 122 ? -5.431 8.432 -0.482 1.00 97.81 122 LEU A CA 1
ATOM 996 C C . LEU A 1 122 ? -6.899 8.882 -0.444 1.00 97.81 122 LEU A C 1
ATOM 998 O O . LEU A 1 122 ? -7.540 8.796 0.600 1.00 97.81 122 LEU A O 1
ATOM 1002 N N . GLU A 1 123 ? -7.458 9.303 -1.580 1.00 97.00 123 GLU A N 1
ATOM 1003 C CA . GLU A 1 123 ? -8.873 9.677 -1.688 1.00 97.00 123 GLU A CA 1
ATOM 1004 C C . GLU A 1 123 ? -9.801 8.501 -1.353 1.00 97.00 123 GLU A C 1
ATOM 1006 O O . GLU A 1 123 ? -10.779 8.683 -0.625 1.00 97.00 123 GLU A O 1
ATOM 1011 N N . ALA A 1 124 ? -9.475 7.290 -1.814 1.00 97.69 124 ALA A N 1
ATOM 1012 C CA . ALA A 1 124 ? -10.222 6.077 -1.497 1.00 97.69 124 ALA A CA 1
ATOM 1013 C C . ALA A 1 124 ? -10.204 5.771 0.010 1.00 97.69 124 ALA A C 1
ATOM 1015 O O . ALA A 1 124 ? -11.245 5.434 0.573 1.00 97.69 124 ALA A O 1
ATOM 1016 N N . ILE A 1 125 ? -9.063 5.962 0.683 1.00 97.44 125 ILE A N 1
ATOM 1017 C CA . ILE A 1 125 ? -8.948 5.825 2.144 1.00 97.44 125 ILE A CA 1
ATOM 1018 C C . ILE A 1 125 ? -9.825 6.853 2.864 1.00 97.44 125 ILE A C 1
ATOM 1020 O O . ILE A 1 125 ? -10.553 6.488 3.787 1.00 97.44 125 ILE A O 1
ATOM 1024 N N . CYS A 1 126 ? -9.787 8.124 2.452 1.00 96.31 126 CYS A N 1
ATOM 1025 C CA . CYS A 1 126 ? -10.629 9.154 3.061 1.00 96.31 126 CYS A CA 1
ATOM 1026 C C . CYS A 1 126 ? -12.124 8.849 2.879 1.00 96.31 126 CYS A C 1
ATOM 1028 O O . CYS A 1 126 ? -12.914 9.077 3.794 1.00 96.31 126 CYS A O 1
ATOM 1030 N N . ASN A 1 127 ? -12.512 8.323 1.715 1.00 96.00 127 ASN A N 1
ATOM 1031 C CA . ASN A 1 127 ? -13.897 7.955 1.435 1.00 96.00 127 ASN A CA 1
ATOM 1032 C C . ASN A 1 127 ? -14.353 6.756 2.283 1.00 96.00 127 ASN A C 1
ATOM 1034 O O . ASN A 1 127 ? -15.437 6.812 2.855 1.00 96.00 127 ASN A O 1
ATOM 1038 N N . ASP A 1 128 ? -13.529 5.714 2.427 1.00 96.38 128 ASP A N 1
ATOM 1039 C CA . ASP A 1 128 ? -13.842 4.551 3.275 1.00 96.38 128 ASP A CA 1
ATOM 1040 C C . ASP A 1 128 ? -14.012 4.935 4.752 1.00 96.38 128 ASP A C 1
ATOM 1042 O O . ASP A 1 128 ? -14.951 4.501 5.421 1.00 96.38 128 ASP A O 1
ATOM 1046 N N . LYS A 1 129 ? -13.161 5.841 5.246 1.00 93.88 129 LYS A N 1
ATOM 1047 C CA . LYS A 1 129 ? -13.273 6.389 6.605 1.00 93.88 129 LYS A CA 1
ATOM 1048 C C . LYS A 1 129 ? -14.390 7.428 6.763 1.00 93.88 129 LYS A C 1
ATOM 1050 O O . LYS A 1 129 ? -14.562 7.946 7.860 1.00 93.88 129 LYS A O 1
ATOM 1055 N N . ASN A 1 130 ? -15.175 7.699 5.715 1.00 94.31 130 ASN A N 1
ATOM 1056 C CA . ASN A 1 130 ? -16.264 8.682 5.702 1.00 94.31 130 ASN A CA 1
ATOM 1057 C C . ASN A 1 130 ? -15.829 10.088 6.153 1.00 94.31 130 ASN A C 1
ATOM 1059 O O . ASN A 1 130 ? -16.596 10.818 6.786 1.00 94.31 130 ASN A O 1
ATOM 1063 N N . ILE A 1 131 ? -14.600 10.479 5.807 1.00 94.81 131 ILE A N 1
ATOM 1064 C CA . ILE A 1 131 ? -14.066 11.789 6.171 1.00 94.81 131 ILE A CA 1
ATOM 1065 C C . ILE A 1 131 ? -14.780 12.867 5.363 1.00 94.81 131 ILE A C 1
ATOM 1067 O O . ILE A 1 131 ? -14.805 12.845 4.127 1.00 94.81 131 ILE A O 1
ATOM 1071 N N . LYS A 1 132 ? -15.362 13.833 6.071 1.00 91.94 132 LYS A N 1
ATOM 1072 C CA . LYS A 1 132 ? -16.066 14.958 5.454 1.00 91.94 132 LYS A CA 1
ATOM 1073 C C . LYS A 1 132 ? -15.067 15.906 4.793 1.00 91.94 132 LYS A C 1
ATOM 1075 O O . LYS A 1 132 ? -13.967 16.095 5.294 1.00 91.94 132 LYS A O 1
ATOM 1080 N N . GLY A 1 133 ? -15.462 16.530 3.692 1.00 92.12 133 GLY A N 1
ATOM 1081 C CA . GLY A 1 133 ? -14.648 17.526 2.996 1.00 92.12 133 GLY A CA 1
ATOM 1082 C C . GLY A 1 133 ? -14.975 17.568 1.511 1.00 92.12 133 GLY A C 1
ATOM 1083 O O . GLY A 1 133 ? -15.235 16.534 0.891 1.00 92.12 133 GLY A O 1
ATOM 1084 N N . SER A 1 134 ? -14.980 18.772 0.952 1.00 92.25 134 SER A N 1
ATOM 1085 C CA . SER A 1 134 ? -15.199 19.039 -0.470 1.00 92.25 134 SER A CA 1
ATOM 1086 C C . SER A 1 134 ? -13.931 18.833 -1.303 1.00 92.25 134 SER A C 1
ATOM 1088 O O . SER A 1 134 ? -14.006 18.547 -2.497 1.00 92.25 134 SER A O 1
ATOM 1090 N N . SER A 1 135 ? -12.763 18.913 -0.661 1.00 94.81 135 SER A N 1
ATOM 1091 C CA . SER A 1 135 ? -11.454 18.721 -1.277 1.00 94.81 135 SER A CA 1
ATOM 1092 C C . SER A 1 135 ? -10.622 17.684 -0.518 1.00 94.81 135 SER A C 1
ATOM 1094 O O . SER A 1 135 ? -10.878 17.376 0.647 1.00 94.81 135 SER A O 1
ATOM 1096 N N . LEU A 1 136 ? -9.594 17.138 -1.176 1.00 95.06 136 LEU A N 1
ATOM 1097 C CA . LEU A 1 136 ? -8.645 16.233 -0.519 1.00 95.06 136 LEU A CA 1
ATOM 1098 C C . LEU A 1 136 ? -7.854 16.935 0.597 1.00 95.06 136 LEU A C 1
ATOM 1100 O O . LEU A 1 136 ? -7.462 16.293 1.561 1.00 95.06 136 LEU A O 1
ATOM 1104 N N . GLU A 1 137 ? -7.633 18.243 0.473 1.00 96.38 137 GLU A N 1
ATOM 1105 C CA . GLU A 1 137 ? -7.002 19.057 1.516 1.00 96.38 137 GLU A CA 1
ATOM 1106 C C . GLU A 1 137 ? -7.823 19.045 2.802 1.00 96.38 137 GLU A C 1
ATOM 1108 O O . GLU A 1 137 ? -7.330 18.572 3.820 1.00 96.38 137 GLU A O 1
ATOM 1113 N N . GLU A 1 138 ? -9.102 19.419 2.709 1.00 96.44 138 GLU A N 1
ATOM 1114 C CA . GLU A 1 138 ? -10.028 19.407 3.848 1.00 96.44 138 GLU A CA 1
ATOM 1115 C C . GLU A 1 138 ? -10.142 18.016 4.478 1.00 96.44 138 GLU A C 1
ATOM 1117 O O . GLU A 1 138 ? -10.171 17.882 5.700 1.00 96.44 138 GLU A O 1
ATOM 1122 N N . LYS A 1 139 ? -10.172 16.962 3.652 1.00 96.38 139 LYS A N 1
ATOM 1123 C CA . LYS A 1 139 ? -10.222 15.581 4.149 1.00 96.38 139 LYS A CA 1
ATOM 1124 C C . LYS A 1 139 ? -8.967 15.219 4.946 1.00 96.38 139 LYS A C 1
ATOM 1126 O O . LYS A 1 139 ? -9.089 14.640 6.020 1.00 96.38 139 LYS A O 1
ATOM 1131 N N . ILE A 1 140 ? -7.771 15.559 4.462 1.00 95.75 140 ILE A N 1
ATOM 1132 C CA . ILE A 1 140 ? -6.517 15.291 5.189 1.00 95.75 140 ILE A CA 1
ATOM 1133 C C . ILE A 1 140 ? -6.505 16.037 6.530 1.00 95.75 140 ILE A C 1
ATOM 1135 O O . ILE A 1 140 ? -6.176 15.442 7.559 1.00 95.75 140 ILE A O 1
ATOM 1139 N N . ASP A 1 141 ? -6.919 17.305 6.537 1.00 94.38 141 ASP A N 1
ATOM 1140 C CA . ASP A 1 141 ? -6.977 18.114 7.756 1.00 94.38 141 ASP A CA 1
ATOM 1141 C C . ASP A 1 141 ? -7.963 17.533 8.778 1.00 94.38 141 ASP A C 1
ATOM 1143 O O . ASP A 1 141 ? -7.637 17.402 9.962 1.00 94.38 141 ASP A O 1
ATOM 1147 N N . HIS A 1 142 ? -9.143 17.099 8.331 1.00 95.19 142 HIS A N 1
ATOM 1148 C CA . HIS A 1 142 ? -10.125 16.458 9.202 1.00 95.19 142 HIS A CA 1
ATOM 1149 C C . HIS A 1 142 ? -9.640 15.116 9.768 1.00 95.19 142 HIS A C 1
ATOM 1151 O O . HIS A 1 142 ? -9.925 14.828 10.927 1.00 95.19 142 HIS A O 1
ATOM 1157 N N . MET A 1 143 ? -8.842 14.324 9.038 1.00 92.12 143 MET A N 1
ATOM 1158 C CA . MET A 1 143 ? -8.253 13.093 9.599 1.00 92.12 143 MET A CA 1
ATOM 1159 C C . MET A 1 143 ? -7.349 13.372 10.812 1.00 92.12 143 MET A C 1
ATOM 1161 O O . MET A 1 143 ? -7.318 12.575 11.753 1.00 92.12 143 MET A O 1
ATOM 1165 N N . SER A 1 144 ? -6.627 14.498 10.804 1.00 92.19 144 SER A N 1
ATOM 1166 C CA . SER A 1 144 ? -5.831 14.955 11.953 1.00 92.19 144 SER A CA 1
ATOM 1167 C C . SER A 1 144 ? -6.736 15.399 13.109 1.00 92.19 144 SER A C 1
ATOM 1169 O O . SER A 1 144 ? -6.544 14.992 14.255 1.00 92.19 144 SER A O 1
ATOM 1171 N N . GLN A 1 145 ? -7.778 16.183 12.809 1.00 90.50 145 GLN A N 1
ATOM 1172 C CA . GLN A 1 145 ? -8.719 16.698 13.813 1.00 90.50 145 GLN A CA 1
ATOM 1173 C C . GLN A 1 145 ? -9.517 15.584 14.507 1.00 90.50 145 GLN A C 1
ATOM 1175 O O . GLN A 1 145 ? -9.727 15.635 15.718 1.00 90.50 145 GLN A O 1
ATOM 1180 N N . GLU A 1 146 ? -9.902 14.542 13.770 1.00 88.75 146 GLU A N 1
ATOM 1181 C CA . GLU A 1 146 ? -10.590 13.357 14.295 1.00 88.75 146 GLU A CA 1
ATOM 1182 C C . GLU A 1 146 ? -9.639 12.367 14.999 1.00 88.75 146 GLU A C 1
ATOM 1184 O O . GLU A 1 146 ? -10.059 11.288 15.412 1.00 88.75 146 GLU A O 1
ATOM 1189 N N . SER A 1 147 ? -8.360 12.726 15.182 1.00 85.88 147 SER A N 1
ATOM 1190 C CA . SER A 1 147 ? -7.332 11.899 15.838 1.00 85.88 147 SER A CA 1
ATOM 1191 C C . SER A 1 147 ? -7.100 10.531 15.181 1.00 85.88 147 SER A C 1
ATOM 1193 O O . SER A 1 147 ? -6.580 9.617 15.823 1.00 85.88 147 SER A O 1
ATOM 1195 N N . LEU A 1 148 ? -7.448 10.383 13.898 1.00 87.81 148 LEU A N 1
ATOM 1196 C CA . LEU A 1 148 ? -7.103 9.192 13.117 1.00 87.81 148 LEU A CA 1
ATOM 1197 C C . LEU A 1 148 ? -5.615 9.170 12.768 1.00 87.81 148 LEU A C 1
ATOM 1199 O O . LEU A 1 148 ? -5.042 8.101 12.570 1.00 87.81 148 LEU A O 1
ATOM 1203 N N . LEU A 1 149 ? -5.006 10.353 12.680 1.00 90.56 149 LEU A N 1
ATOM 1204 C CA . LEU A 1 149 ? -3.610 10.575 12.333 1.00 90.56 149 LEU A CA 1
ATOM 1205 C C . LEU A 1 149 ? -3.043 11.732 13.158 1.00 90.56 149 LEU A C 1
ATOM 1207 O O . LEU A 1 149 ? -3.787 12.545 13.704 1.00 90.56 149 LEU A O 1
ATOM 1211 N N . THR A 1 150 ? -1.718 11.843 13.225 1.00 92.69 150 THR A N 1
ATOM 1212 C CA . THR A 1 150 ? -1.076 13.024 13.812 1.00 92.69 150 THR A CA 1
ATOM 1213 C C . THR A 1 150 ? -0.988 14.168 12.800 1.00 92.69 150 THR A C 1
ATOM 1215 O O . THR A 1 150 ? -0.978 13.949 11.589 1.00 92.69 150 THR A O 1
ATOM 1218 N N . GLN A 1 151 ? -0.787 15.401 13.279 1.00 92.62 151 GLN A N 1
ATOM 1219 C CA . GLN A 1 151 ? -0.520 16.540 12.389 1.00 92.62 151 GLN A CA 1
ATOM 1220 C C . GLN A 1 151 ? 0.725 16.330 11.509 1.00 92.62 151 GLN A C 1
ATOM 1222 O O . GLN A 1 151 ? 0.804 16.840 10.393 1.00 92.62 151 GLN A O 1
ATOM 1227 N N . ARG A 1 152 ? 1.712 15.566 11.998 1.00 93.12 152 ARG A N 1
ATOM 1228 C CA . ARG A 1 152 ? 2.902 15.220 11.209 1.00 93.12 152 ARG A CA 1
ATOM 1229 C C . ARG A 1 152 ? 2.538 14.316 10.038 1.00 93.12 152 ARG A C 1
ATOM 1231 O O . ARG A 1 152 ? 3.009 14.562 8.933 1.00 93.12 152 ARG A O 1
ATOM 1238 N N . ASP A 1 153 ? 1.677 13.329 10.269 1.00 93.50 153 ASP A N 1
ATOM 1239 C CA . ASP A 1 153 ? 1.188 12.443 9.214 1.00 93.50 153 ASP A CA 1
ATOM 1240 C C . ASP A 1 153 ? 0.391 13.239 8.170 1.00 93.50 153 ASP A C 1
ATOM 1242 O O . ASP A 1 153 ? 0.642 13.095 6.978 1.00 93.50 153 ASP A O 1
ATOM 1246 N N . ALA A 1 154 ? -0.489 14.154 8.596 1.00 94.81 154 ALA A N 1
ATOM 1247 C CA . ALA A 1 154 ? -1.244 15.023 7.686 1.00 94.81 154 ALA A CA 1
ATOM 1248 C C . ALA A 1 154 ? -0.330 15.847 6.756 1.00 94.81 154 ALA A C 1
ATOM 1250 O O . ALA A 1 154 ? -0.538 15.885 5.542 1.00 94.81 154 ALA A O 1
ATOM 1251 N N . ASN A 1 155 ? 0.756 16.419 7.287 1.00 94.88 155 ASN A N 1
ATOM 1252 C CA . ASN A 1 155 ? 1.744 17.144 6.479 1.00 94.88 155 ASN A CA 1
ATOM 1253 C C . ASN A 1 155 ? 2.426 16.244 5.425 1.00 94.88 155 ASN A C 1
ATOM 1255 O O . ASN A 1 155 ? 2.667 16.679 4.294 1.00 94.88 155 ASN A O 1
ATOM 1259 N N . LEU A 1 156 ? 2.708 14.980 5.761 1.00 96.00 156 LEU A N 1
ATOM 1260 C CA . LEU A 1 156 ? 3.229 14.001 4.798 1.00 96.00 156 LEU A CA 1
ATOM 1261 C C . LEU A 1 156 ? 2.191 13.692 3.707 1.00 96.00 156 LEU A C 1
ATOM 1263 O O . LEU A 1 156 ? 2.530 13.650 2.525 1.00 96.00 156 LEU A O 1
ATOM 1267 N N . LEU A 1 157 ? 0.915 13.560 4.073 1.00 96.81 157 LEU A N 1
ATOM 1268 C CA . LEU A 1 157 ? -0.174 13.318 3.122 1.00 96.81 157 LEU A CA 1
ATOM 1269 C C . LEU A 1 157 ? -0.410 14.498 2.172 1.00 96.81 157 LEU A C 1
ATOM 1271 O O . LEU A 1 157 ? -0.673 14.285 0.986 1.00 96.81 157 LEU A O 1
ATOM 1275 N N . HIS A 1 158 ? -0.226 15.741 2.624 1.00 97.06 158 HIS A N 1
ATOM 1276 C CA . HIS A 1 158 ? -0.248 16.889 1.715 1.00 97.06 158 HIS A CA 1
ATOM 1277 C C . HIS A 1 158 ? 0.864 16.826 0.662 1.00 97.06 158 HIS A C 1
ATOM 1279 O O . HIS A 1 158 ? 0.631 17.233 -0.475 1.00 97.06 158 HIS A O 1
ATOM 1285 N N . SER A 1 159 ? 2.029 16.251 0.978 1.00 95.62 159 SER A N 1
ATOM 1286 C CA . SER A 1 159 ? 3.088 16.033 -0.022 1.00 95.62 159 SER A CA 1
ATOM 1287 C C . SER A 1 159 ? 2.616 15.116 -1.157 1.00 95.62 159 SER A C 1
ATOM 1289 O O . SER A 1 159 ? 2.887 15.392 -2.326 1.00 95.62 159 SER A O 1
ATOM 1291 N N . ILE A 1 160 ? 1.834 14.078 -0.839 1.00 96.31 160 ILE A N 1
ATOM 1292 C CA . ILE A 1 160 ? 1.215 13.196 -1.843 1.00 96.31 160 ILE A CA 1
ATOM 1293 C C . ILE A 1 160 ? 0.143 13.943 -2.639 1.00 96.31 160 ILE A C 1
ATOM 1295 O O . ILE A 1 160 ? 0.109 13.831 -3.864 1.00 96.31 160 ILE A O 1
ATOM 1299 N N . ARG A 1 161 ? -0.699 14.752 -1.978 1.00 96.06 161 ARG A N 1
ATOM 1300 C CA . ARG A 1 161 ? -1.683 15.615 -2.657 1.00 96.06 161 ARG A CA 1
ATOM 1301 C C . ARG A 1 161 ? -1.005 16.506 -3.698 1.00 96.06 161 ARG A C 1
ATOM 1303 O O . ARG A 1 161 ? -1.470 16.572 -4.833 1.00 96.06 161 ARG A O 1
ATOM 1310 N N . PHE A 1 162 ? 0.093 17.168 -3.334 1.00 94.81 162 PHE A N 1
ATOM 1311 C CA . PHE A 1 162 ? 0.840 18.025 -4.254 1.00 94.81 162 PHE A CA 1
ATOM 1312 C C . PHE A 1 162 ? 1.458 17.229 -5.405 1.00 94.81 162 PHE A C 1
ATOM 1314 O O . PHE A 1 162 ? 1.336 17.637 -6.558 1.00 94.81 162 PHE A O 1
ATOM 1321 N N . LEU A 1 163 ? 2.053 16.069 -5.118 1.00 94.31 163 LEU A N 1
ATOM 1322 C CA . LEU A 1 163 ? 2.605 15.181 -6.142 1.00 94.31 163 LEU A CA 1
ATOM 1323 C C . LEU A 1 163 ? 1.528 14.728 -7.143 1.00 94.31 163 LEU A C 1
ATOM 1325 O O . LEU A 1 163 ? 1.741 14.804 -8.352 1.00 94.31 163 LEU A O 1
ATOM 1329 N N . GLY A 1 164 ? 0.352 14.326 -6.657 1.00 92.00 164 GLY A N 1
ATOM 1330 C CA . GLY A 1 164 ? -0.775 13.927 -7.499 1.00 92.00 164 GLY A CA 1
ATOM 1331 C C . GLY A 1 164 ? -1.386 15.089 -8.285 1.00 92.00 164 GLY A C 1
ATOM 1332 O O . GLY A 1 164 ? -1.714 14.923 -9.456 1.00 92.00 164 GLY A O 1
ATOM 1333 N N . A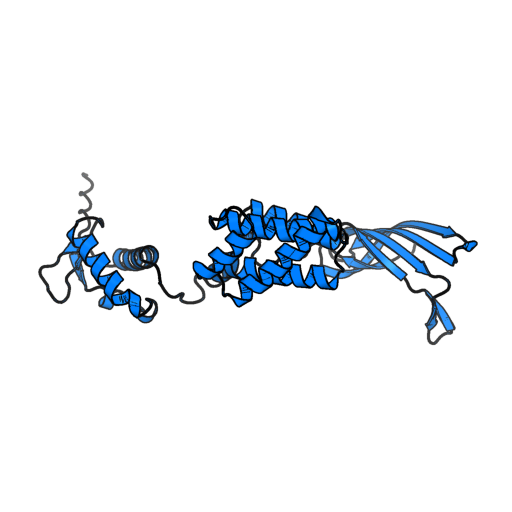SN A 1 165 ? -1.499 16.282 -7.688 1.00 91.69 165 ASN A N 1
ATOM 1334 C CA . ASN A 1 165 ? -1.907 17.501 -8.400 1.00 91.69 165 ASN A CA 1
ATOM 1335 C C . ASN A 1 165 ? -0.952 17.810 -9.559 1.00 91.69 165 ASN A C 1
ATOM 1337 O O . ASN A 1 165 ? -1.400 18.102 -10.666 1.00 91.69 165 ASN A O 1
ATOM 1341 N N . ASN A 1 166 ? 0.355 17.702 -9.313 1.00 90.88 166 ASN A N 1
ATOM 1342 C CA . ASN A 1 166 ? 1.387 17.930 -10.317 1.00 90.88 166 ASN A CA 1
ATOM 1343 C C . ASN A 1 166 ? 1.305 16.940 -11.480 1.00 90.88 166 ASN A C 1
ATOM 1345 O O . ASN A 1 166 ? 1.419 17.349 -12.637 1.00 90.88 166 ASN A O 1
ATOM 1349 N N . ALA A 1 167 ? 1.039 15.668 -11.186 1.00 87.50 167 ALA A N 1
ATOM 1350 C CA . ALA A 1 167 ? 0.810 14.657 -12.208 1.00 87.50 167 ALA A CA 1
ATOM 1351 C C . ALA A 1 167 ? -0.476 14.926 -13.014 1.00 87.50 167 ALA A C 1
ATOM 1353 O O . ALA A 1 167 ? -0.442 14.879 -14.239 1.00 87.50 167 ALA A O 1
ATOM 1354 N N . ALA A 1 168 ? -1.588 15.239 -12.342 1.00 84.06 168 ALA A N 1
ATOM 1355 C CA . ALA A 1 168 ? -2.906 15.360 -12.969 1.00 84.06 168 ALA A CA 1
ATOM 1356 C C . ALA A 1 168 ? -3.104 16.660 -13.766 1.00 84.06 168 ALA A C 1
ATOM 1358 O O . ALA A 1 168 ? -3.647 16.631 -14.866 1.00 84.06 168 ALA A O 1
ATOM 1359 N N . HIS A 1 169 ? -2.693 17.804 -13.212 1.00 82.81 169 HIS A N 1
ATOM 1360 C CA . HIS A 1 169 ? -2.988 19.119 -13.791 1.00 82.81 169 HIS A CA 1
ATOM 1361 C C . HIS A 1 169 ? -1.845 19.676 -14.637 1.00 82.81 169 HIS A C 1
ATOM 1363 O O . HIS A 1 169 ? -2.096 20.393 -15.602 1.00 82.81 169 HIS A O 1
ATOM 1369 N N . TYR A 1 170 ? -0.598 19.348 -14.289 1.00 81.00 170 TYR A N 1
ATOM 1370 C CA . TYR A 1 170 ? 0.587 19.906 -14.946 1.00 81.00 170 TYR A CA 1
ATOM 1371 C C . TYR A 1 170 ? 1.393 18.860 -15.725 1.00 81.00 170 TYR A C 1
ATOM 1373 O O . TYR A 1 170 ? 2.364 19.215 -16.386 1.00 81.00 170 TYR A O 1
ATOM 1381 N N . THR A 1 171 ? 1.002 17.578 -15.675 1.00 86.88 171 THR A N 1
ATOM 1382 C CA . THR A 1 171 ? 1.713 16.461 -16.332 1.00 86.88 171 THR A CA 1
ATOM 1383 C C . THR A 1 171 ? 3.197 16.397 -15.929 1.00 86.88 171 THR A C 1
ATOM 1385 O O . THR A 1 171 ? 4.066 15.971 -16.690 1.00 86.88 171 THR A O 1
ATOM 1388 N N . ILE A 1 172 ? 3.518 16.829 -14.704 1.00 84.06 172 ILE A N 1
ATOM 1389 C CA . ILE A 1 172 ? 4.891 16.833 -14.197 1.00 84.06 172 ILE A CA 1
ATOM 1390 C C . ILE A 1 172 ? 5.235 15.421 -13.729 1.00 84.06 172 ILE A C 1
ATOM 1392 O O . ILE A 1 172 ? 4.643 14.886 -12.789 1.00 84.06 172 ILE A O 1
ATOM 1396 N N . LYS A 1 173 ? 6.229 14.818 -14.383 1.00 86.62 173 LYS A N 1
ATOM 1397 C CA . LYS A 1 173 ? 6.738 13.492 -14.035 1.00 86.62 173 LYS A CA 1
ATOM 1398 C C . LYS A 1 173 ? 7.611 13.573 -12.782 1.00 86.62 173 LYS A C 1
ATOM 1400 O O . LYS A 1 173 ? 8.715 14.111 -12.823 1.00 86.62 173 LYS A O 1
ATOM 1405 N N . ALA A 1 174 ? 7.138 12.983 -11.687 1.00 89.50 174 ALA A N 1
ATOM 1406 C CA . ALA A 1 174 ? 7.960 12.751 -10.505 1.00 89.50 174 ALA A CA 1
ATOM 1407 C C . ALA A 1 174 ? 9.091 11.754 -10.811 1.00 89.50 174 ALA A C 1
ATOM 1409 O O . ALA A 1 174 ? 8.943 10.851 -11.642 1.00 89.50 174 ALA A O 1
ATOM 1410 N N . ASN A 1 175 ? 10.226 11.908 -10.132 1.00 92.75 175 ASN A N 1
ATOM 1411 C CA . ASN A 1 175 ? 11.311 10.938 -10.229 1.00 92.75 175 ASN A CA 1
ATOM 1412 C C . ASN A 1 175 ? 11.041 9.706 -9.341 1.00 92.75 175 ASN A C 1
ATOM 1414 O O . ASN A 1 175 ? 10.171 9.715 -8.469 1.00 92.75 175 ASN A O 1
ATOM 1418 N N . HIS A 1 176 ? 11.810 8.636 -9.553 1.00 93.56 176 HIS A N 1
ATOM 1419 C CA . HIS A 1 176 ? 11.642 7.375 -8.823 1.00 93.56 176 HIS A CA 1
ATOM 1420 C C . HIS A 1 176 ? 11.774 7.534 -7.297 1.00 93.56 176 HIS A C 1
ATOM 1422 O O . HIS A 1 176 ? 11.034 6.897 -6.554 1.00 93.56 176 HIS A O 1
ATOM 1428 N N . PHE A 1 177 ? 12.662 8.413 -6.818 1.00 94.88 177 PHE A N 1
ATOM 1429 C CA . PHE A 1 177 ? 12.831 8.661 -5.383 1.00 94.88 177 PHE A CA 1
ATOM 1430 C C . PHE A 1 177 ? 11.586 9.305 -4.766 1.00 94.88 177 PHE A C 1
ATOM 1432 O O . PHE A 1 177 ? 11.142 8.885 -3.702 1.00 94.88 177 PHE A O 1
ATOM 1439 N N . GLN A 1 178 ? 10.986 10.277 -5.457 1.00 95.94 178 GLN A N 1
ATOM 1440 C CA . GLN A 1 178 ? 9.748 10.926 -5.017 1.00 95.94 178 GLN A CA 1
ATOM 1441 C C . GLN A 1 178 ? 8.569 9.947 -4.993 1.00 95.94 178 GLN A C 1
ATOM 1443 O O . GLN A 1 178 ? 7.803 9.939 -4.033 1.00 95.94 178 GLN A O 1
ATOM 1448 N N . I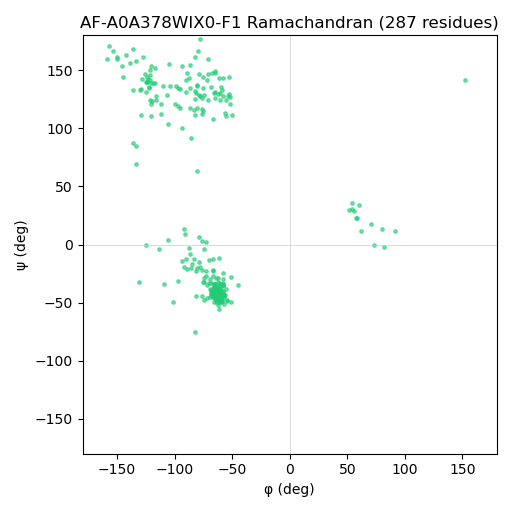LE A 1 179 ? 8.441 9.108 -6.025 1.00 97.06 179 ILE A N 1
ATOM 1449 C CA . ILE A 1 179 ? 7.392 8.084 -6.102 1.00 97.06 179 ILE A CA 1
ATOM 1450 C C . ILE A 1 179 ? 7.525 7.069 -4.965 1.00 97.06 179 ILE A C 1
ATOM 1452 O O . ILE A 1 179 ? 6.531 6.768 -4.310 1.00 97.06 179 ILE A O 1
ATOM 1456 N N . ASN A 1 180 ? 8.737 6.587 -4.680 1.00 95.56 180 ASN A N 1
ATOM 1457 C CA . ASN A 1 180 ? 8.948 5.632 -3.593 1.00 95.56 180 ASN A CA 1
ATOM 1458 C C . ASN A 1 180 ? 8.696 6.249 -2.218 1.00 95.56 180 ASN A C 1
ATOM 1460 O O . ASN A 1 180 ? 8.034 5.623 -1.398 1.00 95.56 180 ASN A O 1
ATOM 1464 N N . ALA A 1 181 ? 9.138 7.488 -1.983 1.00 96.69 181 ALA A N 1
ATOM 1465 C CA . ALA A 1 181 ? 8.843 8.186 -0.733 1.00 96.69 181 ALA A CA 1
ATOM 1466 C C . ALA A 1 181 ? 7.326 8.358 -0.527 1.00 96.69 181 ALA A C 1
ATOM 1468 O O . ALA A 1 181 ? 6.806 8.128 0.563 1.00 96.69 181 ALA A O 1
ATOM 1469 N N . ALA A 1 182 ? 6.591 8.710 -1.585 1.00 97.25 182 ALA A N 1
ATOM 1470 C CA . ALA A 1 182 ? 5.136 8.820 -1.535 1.00 97.25 182 ALA A CA 1
ATOM 1471 C C . ALA A 1 182 ? 4.448 7.458 -1.315 1.00 97.25 182 ALA A C 1
ATOM 1473 O O . ALA A 1 182 ? 3.494 7.374 -0.539 1.00 97.25 182 ALA A O 1
ATOM 1474 N N . LEU A 1 183 ? 4.951 6.387 -1.940 1.00 97.69 183 LEU A N 1
ATOM 1475 C CA . LEU A 1 183 ? 4.474 5.023 -1.714 1.00 97.69 183 LEU A CA 1
ATOM 1476 C C . LEU A 1 183 ? 4.675 4.589 -0.256 1.00 97.69 183 LEU A C 1
ATOM 1478 O O . LEU A 1 183 ? 3.744 4.060 0.345 1.00 97.69 183 LEU A O 1
ATOM 1482 N N . GLU A 1 184 ? 5.841 4.852 0.337 1.00 97.44 184 GLU A N 1
ATOM 1483 C CA . GLU A 1 184 ? 6.120 4.528 1.742 1.00 97.44 184 GLU A CA 1
ATOM 1484 C C . GLU A 1 184 ? 5.122 5.195 2.698 1.00 97.44 184 GLU A C 1
ATOM 1486 O O . GLU A 1 184 ? 4.623 4.549 3.623 1.00 97.44 184 GLU A O 1
ATOM 1491 N N . ILE A 1 185 ? 4.778 6.462 2.445 1.00 97.25 185 ILE A N 1
ATOM 1492 C CA . ILE A 1 185 ? 3.788 7.202 3.238 1.00 97.25 185 ILE A CA 1
ATOM 1493 C C . ILE A 1 185 ? 2.390 6.574 3.090 1.00 97.25 185 ILE A C 1
ATOM 1495 O O . ILE A 1 185 ? 1.711 6.353 4.096 1.00 97.25 185 ILE A O 1
ATOM 1499 N N . ILE A 1 186 ? 1.960 6.239 1.865 1.00 97.81 186 ILE A N 1
ATOM 1500 C CA . ILE A 1 186 ? 0.670 5.564 1.623 1.00 97.81 186 ILE A CA 1
ATOM 1501 C C . ILE A 1 186 ? 0.628 4.192 2.302 1.00 97.81 186 ILE A C 1
ATOM 1503 O O . ILE A 1 186 ? -0.352 3.853 2.965 1.00 97.81 186 ILE A O 1
ATOM 1507 N N . GLU A 1 187 ? 1.692 3.401 2.194 1.00 97.62 187 GLU A N 1
ATOM 1508 C CA . GLU A 1 187 ? 1.756 2.085 2.824 1.00 97.62 187 GLU A CA 1
ATOM 1509 C C . GLU A 1 187 ? 1.755 2.166 4.350 1.00 97.62 187 GLU A C 1
ATOM 1511 O O . GLU A 1 187 ? 1.156 1.312 5.007 1.00 97.62 187 GLU A O 1
ATOM 1516 N N . TYR A 1 188 ? 2.417 3.171 4.927 1.00 96.38 188 TYR A N 1
ATOM 1517 C CA . TYR A 1 188 ? 2.343 3.451 6.357 1.00 96.38 188 TYR A CA 1
ATOM 1518 C C . TYR A 1 188 ? 0.909 3.789 6.780 1.00 96.38 188 TYR A C 1
ATOM 1520 O O . TYR A 1 188 ? 0.401 3.194 7.734 1.00 96.38 188 TYR A O 1
ATOM 1528 N N . LEU A 1 189 ? 0.227 4.660 6.030 1.00 96.44 189 LEU A N 1
ATOM 1529 C CA . LEU A 1 189 ? -1.164 5.027 6.287 1.00 96.44 189 LEU A CA 1
ATOM 1530 C C . LEU A 1 189 ? -2.087 3.801 6.251 1.00 96.44 189 LEU A C 1
ATOM 1532 O O . LEU A 1 189 ? -2.863 3.575 7.182 1.00 96.44 189 LEU A O 1
ATOM 1536 N N . ILE A 1 190 ? -1.965 2.968 5.214 1.00 97.19 190 ILE A N 1
ATOM 1537 C CA . ILE A 1 190 ? -2.743 1.731 5.083 1.00 97.19 190 ILE A CA 1
ATOM 1538 C C . ILE A 1 190 ? -2.464 0.789 6.261 1.00 97.19 190 ILE A C 1
ATOM 1540 O O . ILE A 1 190 ? -3.395 0.237 6.857 1.00 97.19 190 ILE A O 1
ATOM 1544 N N . LYS A 1 191 ? -1.186 0.605 6.621 1.00 96.12 191 LYS A N 1
ATOM 1545 C CA . LYS A 1 191 ? -0.803 -0.262 7.742 1.00 96.12 191 LYS A CA 1
ATOM 1546 C C . LYS A 1 191 ? -1.441 0.209 9.044 1.00 96.12 191 LYS A C 1
ATOM 1548 O O . LYS A 1 191 ? -2.035 -0.612 9.745 1.00 96.12 191 LYS A O 1
ATOM 1553 N N . SER A 1 192 ? -1.343 1.506 9.325 1.00 93.25 192 SER A N 1
ATOM 1554 C CA . SER A 1 192 ? -1.886 2.135 10.528 1.00 93.25 192 SER A CA 1
ATOM 1555 C C . SER A 1 192 ? -3.405 1.964 10.631 1.00 93.25 192 SER A C 1
ATOM 1557 O O . SER A 1 192 ? -3.904 1.490 11.648 1.00 93.25 192 SER A O 1
ATOM 1559 N N . LEU A 1 193 ? -4.137 2.261 9.552 1.00 93.19 193 LEU A N 1
ATOM 1560 C CA . LEU A 1 193 ? -5.601 2.351 9.583 1.00 93.19 193 LEU A CA 1
ATOM 1561 C C . LEU A 1 193 ? -6.356 1.029 9.387 1.00 93.19 193 LEU A C 1
ATOM 1563 O O . LEU A 1 193 ? -7.549 0.974 9.706 1.00 93.19 193 LEU A O 1
ATOM 1567 N N . TYR A 1 194 ? -5.716 0.003 8.816 1.00 94.88 194 TYR A N 1
ATOM 1568 C CA . TYR A 1 194 ? -6.401 -1.242 8.431 1.00 94.88 194 TYR A CA 1
ATOM 1569 C C . TYR A 1 194 ? -5.710 -2.518 8.910 1.00 94.88 194 TYR A C 1
ATOM 1571 O O . TYR A 1 194 ? -6.381 -3.516 9.169 1.00 94.88 194 TYR A O 1
ATOM 1579 N N . ILE A 1 195 ? -4.379 -2.526 9.013 1.00 95.00 195 ILE A N 1
ATOM 1580 C CA . ILE A 1 195 ? -3.627 -3.781 9.143 1.00 95.00 195 ILE A CA 1
ATOM 1581 C C . ILE A 1 195 ? -3.198 -4.044 10.584 1.00 95.00 195 ILE A C 1
ATOM 1583 O O . ILE A 1 195 ? -3.403 -5.154 11.078 1.00 95.00 195 ILE A O 1
ATOM 1587 N N . LEU A 1 196 ? -2.586 -3.062 11.253 1.00 91.94 196 LEU A N 1
ATOM 1588 C CA . LEU A 1 196 ? -1.914 -3.286 12.536 1.00 91.94 196 LEU A CA 1
ATOM 1589 C C . LEU A 1 196 ? -2.871 -3.825 13.599 1.00 91.94 196 LEU A C 1
ATOM 1591 O O . LEU A 1 196 ? -2.585 -4.865 14.188 1.00 91.94 196 LEU A O 1
ATOM 1595 N N . GLU A 1 197 ? -4.031 -3.190 13.777 1.00 86.94 197 GLU A N 1
ATOM 1596 C CA . GLU A 1 197 ? -5.040 -3.620 14.752 1.00 86.94 197 GLU A CA 1
ATOM 1597 C C . GLU A 1 197 ? -5.481 -5.075 14.514 1.00 86.94 197 GLU A C 1
ATOM 1599 O O . GLU A 1 197 ? -5.522 -5.882 15.443 1.00 86.94 197 GLU A O 1
ATOM 1604 N N . LYS A 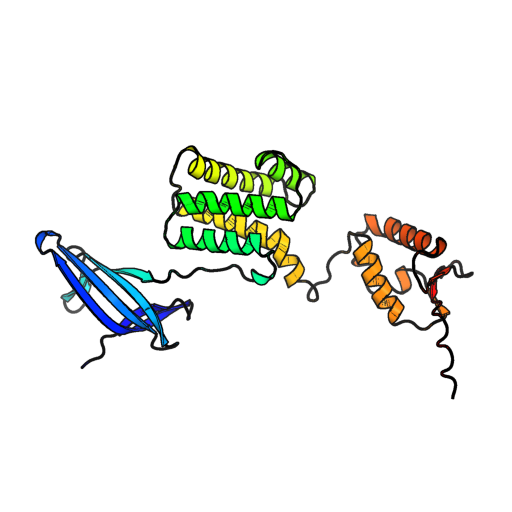1 198 ? -5.719 -5.460 13.252 1.00 89.62 198 LYS A N 1
ATOM 1605 C CA . LYS A 1 198 ? -6.123 -6.829 12.887 1.00 89.62 198 LYS A CA 1
ATOM 1606 C C . LYS A 1 198 ? -5.007 -7.850 13.096 1.00 89.62 198 LYS A C 1
ATOM 1608 O O . LYS A 1 198 ? -5.282 -8.994 13.443 1.00 89.62 198 LYS A O 1
ATOM 1613 N N . GLN A 1 199 ? -3.748 -7.462 12.898 1.00 86.94 199 GLN A N 1
ATOM 1614 C CA . GLN A 1 199 ? -2.600 -8.356 13.072 1.00 86.94 199 GLN A CA 1
ATOM 1615 C C . GLN A 1 199 ? -2.263 -8.644 14.536 1.00 86.94 199 GLN A C 1
ATOM 1617 O O . GLN A 1 199 ? -1.748 -9.735 14.826 1.00 86.94 199 GLN A O 1
ATOM 1622 N N . VAL A 1 200 ? -2.503 -7.674 15.422 1.00 87.62 200 VAL A N 1
ATOM 1623 C CA . VAL A 1 200 ? -2.246 -7.797 16.865 1.00 87.62 200 VAL A CA 1
ATOM 1624 C C . VAL A 1 200 ? -3.458 -8.307 17.637 1.00 87.62 200 VAL A C 1
ATOM 1626 O O . VAL A 1 200 ? -3.282 -8.837 18.734 1.00 87.62 200 VAL A O 1
ATOM 1629 N N . ALA A 1 201 ? -4.665 -8.210 17.070 1.00 81.31 201 ALA A N 1
ATOM 1630 C CA . ALA A 1 201 ? -5.877 -8.760 17.663 1.00 81.31 201 ALA A CA 1
ATOM 1631 C C . ALA A 1 201 ? -5.683 -10.241 18.035 1.00 81.31 201 ALA A C 1
ATOM 1633 O O . ALA A 1 201 ? -5.354 -11.083 17.200 1.00 81.31 201 ALA A O 1
ATOM 1634 N N . GLY A 1 202 ? -5.864 -10.554 19.321 1.00 77.06 202 GLY A N 1
ATOM 1635 C CA . GLY A 1 202 ? -5.685 -11.904 19.865 1.00 77.06 202 GLY A CA 1
ATOM 1636 C C . GLY A 1 202 ? -4.238 -12.303 20.180 1.00 77.06 202 GLY A C 1
ATOM 1637 O O . GLY A 1 202 ? -4.030 -13.397 20.695 1.00 77.06 202 GLY A O 1
ATOM 1638 N N . LYS A 1 203 ? -3.251 -11.440 19.905 1.00 83.56 203 LYS A N 1
ATOM 1639 C CA . LYS A 1 203 ? -1.840 -11.621 20.298 1.00 83.56 203 LYS A CA 1
ATOM 1640 C C . LYS A 1 203 ? -1.406 -10.650 21.388 1.00 83.56 203 LYS A C 1
ATOM 1642 O O . LYS A 1 203 ? -0.566 -11.002 22.206 1.00 83.56 203 LYS A O 1
ATOM 1647 N N . LEU A 1 204 ? -1.951 -9.436 21.362 1.00 81.06 204 LEU A N 1
ATOM 1648 C CA . LEU A 1 204 ? -1.721 -8.392 22.352 1.00 81.06 204 LEU A CA 1
ATOM 1649 C C . LEU A 1 204 ? -3.063 -7.911 22.891 1.00 81.06 204 LEU A C 1
ATOM 1651 O O . LEU A 1 204 ? -4.055 -7.864 22.156 1.00 81.06 204 LEU A O 1
ATOM 1655 N N . ASP A 1 205 ? -3.080 -7.526 24.162 1.00 80.19 205 ASP A N 1
ATOM 1656 C CA . ASP A 1 205 ? -4.247 -6.883 24.738 1.00 80.19 205 ASP A CA 1
ATOM 1657 C C . ASP A 1 205 ? -4.320 -5.427 24.272 1.00 80.19 205 ASP A C 1
ATOM 1659 O O . ASP A 1 205 ? -3.433 -4.614 24.540 1.00 80.19 205 ASP A O 1
ATOM 1663 N N . LEU A 1 206 ? -5.383 -5.109 23.536 1.00 78.69 206 LEU A N 1
ATOM 1664 C CA . LEU A 1 206 ? -5.651 -3.761 23.053 1.00 78.69 206 LEU A CA 1
ATOM 1665 C C . LEU A 1 206 ? -6.440 -2.961 24.097 1.00 78.69 206 LEU A C 1
ATOM 1667 O O . LEU A 1 206 ? -7.326 -3.521 24.756 1.00 78.69 206 LEU A O 1
ATOM 1671 N N . PRO A 1 207 ? -6.156 -1.653 24.243 1.00 82.25 207 PRO A N 1
ATOM 1672 C CA . PRO A 1 207 ? -6.928 -0.802 25.126 1.00 82.25 207 PRO A CA 1
ATOM 1673 C C . PRO A 1 207 ? -8.362 -0.660 24.605 1.00 82.25 207 PRO A C 1
ATOM 1675 O O . PRO A 1 207 ? -8.588 -0.330 23.446 1.00 82.25 207 PRO A O 1
ATOM 1678 N N . ILE A 1 208 ? -9.332 -0.875 25.486 1.00 82.44 208 ILE A N 1
ATOM 1679 C CA . ILE A 1 208 ? -10.749 -0.643 25.239 1.00 82.44 208 ILE A CA 1
ATOM 1680 C C . ILE A 1 208 ? -11.023 0.842 25.460 1.00 82.44 208 ILE A C 1
ATOM 1682 O O . ILE A 1 208 ? -10.956 1.347 26.589 1.00 82.44 208 ILE A O 1
ATOM 1686 N N . ASP A 1 209 ? -11.331 1.536 24.373 1.00 83.00 209 ASP A N 1
ATOM 1687 C CA . ASP A 1 209 ? -11.585 2.973 24.364 1.00 83.00 209 ASP A CA 1
ATOM 1688 C C . ASP A 1 209 ? -12.935 3.380 23.772 1.00 83.00 209 ASP A C 1
ATOM 1690 O O . ASP A 1 209 ? -13.294 4.555 23.817 1.00 83.00 209 ASP A O 1
ATOM 1694 N N . ASN A 1 210 ? -13.725 2.410 23.319 1.00 85.31 210 ASN A N 1
ATOM 1695 C CA . ASN A 1 210 ? -15.116 2.598 22.942 1.00 85.31 210 ASN A CA 1
ATOM 1696 C C . ASN A 1 210 ? -16.039 1.711 23.791 1.00 85.31 210 ASN A C 1
ATOM 1698 O O . ASN A 1 210 ? -15.641 0.677 24.337 1.00 85.31 210 ASN A O 1
ATOM 1702 N N . TYR A 1 211 ? -17.284 2.159 23.935 1.00 85.25 211 TYR A N 1
ATOM 1703 C CA . TYR A 1 211 ? -18.254 1.515 24.815 1.00 85.25 211 TYR A CA 1
ATOM 1704 C C . TYR A 1 211 ? -18.742 0.164 24.274 1.00 85.25 211 TYR A C 1
ATOM 1706 O O . TYR A 1 211 ? -18.957 -0.764 25.049 1.00 85.25 211 TYR A O 1
ATOM 1714 N N . ASP A 1 212 ? -18.872 0.020 22.957 1.00 85.19 212 ASP A N 1
ATOM 1715 C CA . ASP A 1 212 ? -19.411 -1.199 22.351 1.00 85.19 212 ASP A CA 1
ATOM 1716 C C . ASP A 1 212 ? -18.462 -2.385 22.539 1.00 85.19 212 ASP A C 1
ATOM 1718 O O . ASP A 1 212 ? -18.894 -3.490 22.871 1.00 85.19 212 ASP A O 1
ATOM 1722 N N . ASP A 1 213 ? -17.157 -2.166 22.396 1.00 84.06 213 ASP A N 1
ATOM 1723 C CA . ASP A 1 213 ? -16.153 -3.200 22.634 1.00 84.06 213 ASP A CA 1
ATOM 1724 C C . ASP A 1 213 ? -16.026 -3.541 24.120 1.00 84.06 213 ASP A C 1
ATOM 1726 O O . ASP A 1 213 ? -15.849 -4.715 24.467 1.00 84.06 213 ASP A O 1
ATOM 1730 N N . PHE A 1 214 ? -16.218 -2.553 25.003 1.00 87.69 214 PHE A N 1
ATOM 1731 C CA . PHE A 1 214 ? -16.373 -2.794 26.436 1.00 87.69 214 PHE A CA 1
ATOM 1732 C C . PHE A 1 214 ? -17.549 -3.744 26.714 1.00 87.69 214 PHE A C 1
ATOM 1734 O O . PHE A 1 214 ? -17.359 -4.774 27.368 1.00 87.69 214 PHE A O 1
ATOM 1741 N N . VAL A 1 215 ? -18.735 -3.460 26.165 1.00 87.81 215 VAL A N 1
ATOM 1742 C CA . VAL A 1 215 ? -19.932 -4.299 26.340 1.00 87.81 215 VAL A CA 1
ATOM 1743 C C . VAL A 1 215 ? -19.717 -5.695 25.757 1.00 87.81 215 VAL A C 1
ATOM 1745 O O . VAL A 1 215 ? -19.969 -6.686 26.442 1.00 87.81 215 VAL A O 1
ATOM 1748 N N . LYS A 1 216 ? -19.187 -5.816 24.532 1.00 86.81 216 LYS A N 1
ATOM 1749 C CA . LYS A 1 216 ? -18.897 -7.118 23.900 1.00 86.81 216 LYS A CA 1
ATOM 1750 C C . LYS A 1 216 ? -17.963 -7.972 24.756 1.00 86.81 216 LYS A C 1
ATOM 1752 O O . LYS A 1 216 ? -18.209 -9.169 24.930 1.00 86.81 216 LYS A O 1
ATOM 1757 N N . LYS A 1 217 ? -16.890 -7.377 25.293 1.00 85.31 217 LYS A N 1
ATOM 1758 C CA . LYS A 1 217 ? -15.934 -8.076 26.162 1.00 85.31 217 LYS A CA 1
ATOM 1759 C C . LYS A 1 217 ? -16.615 -8.534 27.450 1.00 85.31 217 LYS A C 1
ATOM 1761 O O . LYS A 1 217 ? -16.464 -9.697 27.822 1.00 85.31 217 LYS A O 1
ATOM 1766 N N . LEU A 1 218 ? -17.392 -7.659 28.087 1.00 86.50 218 LEU A N 1
ATOM 1767 C CA . LEU A 1 218 ? -18.082 -7.960 29.338 1.00 86.50 218 LEU A CA 1
ATOM 1768 C C . LEU A 1 218 ? -19.131 -9.067 29.154 1.00 86.50 218 LEU A C 1
ATOM 1770 O O . LEU A 1 218 ? -19.123 -10.050 29.891 1.00 86.50 218 LEU A O 1
ATOM 1774 N N . LEU A 1 219 ? -19.960 -8.982 28.110 1.00 87.19 219 LEU A N 1
ATOM 1775 C CA . LEU A 1 219 ? -20.947 -10.012 27.775 1.00 87.19 219 LEU A CA 1
ATOM 1776 C C . LEU A 1 219 ? -20.294 -11.374 27.497 1.00 87.19 219 LEU A C 1
ATOM 1778 O O . LEU A 1 219 ? -20.861 -12.409 27.844 1.00 87.19 219 LEU A O 1
ATOM 1782 N N . LYS A 1 220 ? -19.087 -11.405 26.916 1.00 87.00 220 LYS A N 1
ATOM 1783 C CA . LYS A 1 220 ? -18.334 -12.652 26.703 1.00 87.00 220 LYS A CA 1
ATOM 1784 C C . LYS A 1 220 ? -17.945 -13.331 28.021 1.00 87.00 220 LYS A C 1
ATOM 1786 O O . LYS A 1 220 ? -17.954 -14.560 28.075 1.00 87.00 220 LYS A O 1
ATOM 1791 N N . VAL A 1 221 ? -17.629 -12.556 29.061 1.00 86.50 221 VAL A N 1
ATOM 1792 C CA . VAL A 1 221 ? -17.366 -13.083 30.410 1.00 86.50 221 VAL A CA 1
ATOM 1793 C C . VAL A 1 221 ? -18.671 -13.510 31.080 1.00 86.50 221 VAL A C 1
ATOM 1795 O O . VAL A 1 221 ? -18.770 -14.642 31.544 1.00 86.50 221 VAL A O 1
ATOM 1798 N N . ILE A 1 222 ? -19.703 -12.661 31.043 1.00 87.44 222 ILE A N 1
ATOM 1799 C CA . ILE A 1 222 ? -21.025 -12.925 31.639 1.00 87.44 222 ILE A CA 1
ATOM 1800 C C . ILE A 1 222 ? -21.635 -14.231 31.109 1.00 87.44 222 ILE A C 1
ATOM 1802 O O . ILE A 1 222 ? -22.213 -14.998 31.876 1.00 87.44 222 ILE A O 1
ATOM 1806 N N . LYS A 1 223 ? -21.460 -14.544 29.817 1.00 87.19 223 LYS A N 1
ATOM 1807 C CA . LYS A 1 223 ? -21.916 -15.815 29.220 1.00 87.19 223 LYS A CA 1
ATOM 1808 C C . LYS A 1 223 ? -21.324 -17.067 29.881 1.00 87.19 223 LYS A C 1
ATOM 1810 O O . LYS A 1 223 ? -21.934 -18.125 29.793 1.00 87.19 223 LYS A O 1
ATOM 1815 N N . ARG A 1 224 ? -20.156 -16.970 30.523 1.00 87.88 224 ARG A N 1
ATOM 1816 C CA . ARG A 1 224 ? -19.474 -18.093 31.193 1.00 87.88 224 ARG A CA 1
ATOM 1817 C C . ARG A 1 224 ? -19.870 -18.250 32.663 1.00 87.88 224 ARG A C 1
ATOM 1819 O O . ARG A 1 224 ? -19.539 -19.264 33.265 1.00 87.88 224 ARG A O 1
ATOM 1826 N N . LEU A 1 225 ? -20.551 -17.259 33.235 1.00 88.31 225 LEU A N 1
ATOM 1827 C CA . LEU A 1 225 ? -20.972 -17.253 34.635 1.00 88.31 225 LEU A CA 1
ATOM 1828 C C . LEU A 1 225 ? -22.333 -17.955 34.806 1.00 88.31 225 LEU A C 1
ATOM 1830 O O . LEU A 1 225 ? -23.102 -18.028 33.838 1.00 88.31 225 LEU A O 1
ATOM 1834 N N . PRO A 1 226 ? -22.638 -18.508 35.993 1.00 88.44 226 PRO A N 1
ATOM 1835 C CA . PRO A 1 226 ? -23.910 -19.181 36.247 1.00 88.44 226 PRO A CA 1
ATOM 1836 C C . PRO A 1 226 ? -25.084 -18.195 36.319 1.00 88.44 226 PRO A C 1
ATOM 1838 O O . PRO A 1 226 ? -24.903 -16.997 36.542 1.00 88.44 226 PRO A O 1
ATOM 1841 N N . ASP A 1 227 ? -26.299 -18.710 36.126 1.00 89.12 227 ASP A N 1
ATOM 1842 C CA . ASP A 1 227 ? -27.517 -17.925 36.334 1.00 89.12 227 ASP A CA 1
ATOM 1843 C C . ASP A 1 227 ? -27.677 -17.532 37.811 1.00 89.12 227 ASP A C 1
ATOM 1845 O O . ASP A 1 227 ? -27.225 -18.241 38.711 1.00 89.12 227 ASP A O 1
ATOM 1849 N N . GLY A 1 228 ? -28.270 -16.366 38.061 1.00 85.31 228 GLY A N 1
ATOM 1850 C CA . GLY A 1 228 ? -28.406 -15.804 39.401 1.00 85.31 228 GLY A CA 1
ATOM 1851 C C . GLY A 1 228 ? -27.112 -15.252 40.009 1.00 85.31 228 GLY A C 1
ATOM 1852 O O . GLY A 1 228 ? -27.165 -14.742 41.127 1.00 85.31 228 GLY A O 1
ATOM 1853 N N . TYR A 1 229 ? -25.974 -15.314 39.303 1.00 88.19 229 TYR A N 1
ATOM 1854 C CA . TYR A 1 229 ? -24.708 -14.759 39.782 1.00 88.19 229 TYR A CA 1
ATOM 1855 C C . TYR A 1 229 ? -24.794 -13.237 39.917 1.00 88.19 229 TYR A C 1
ATOM 1857 O O . TYR A 1 229 ? -25.143 -12.535 38.964 1.00 88.19 229 TYR A O 1
ATOM 1865 N N . GLU A 1 230 ? -24.455 -12.737 41.102 1.00 89.50 230 GLU A N 1
ATOM 1866 C CA . GLU A 1 230 ? -24.376 -11.311 41.400 1.00 89.50 230 GLU A CA 1
ATOM 1867 C C . GLU A 1 230 ? -22.925 -10.849 41.326 1.00 89.50 230 GLU A C 1
ATOM 1869 O O . GLU A 1 230 ? -22.026 -11.526 41.830 1.00 89.50 230 GLU A O 1
ATOM 1874 N N . PHE A 1 231 ? -22.690 -9.694 40.709 1.00 87.62 231 PHE A N 1
ATOM 1875 C CA . PHE A 1 231 ? -21.350 -9.162 40.508 1.00 87.62 231 PHE A CA 1
ATOM 1876 C C . PHE A 1 231 ? -21.322 -7.635 40.482 1.00 87.62 231 PHE A C 1
ATOM 1878 O O . PHE A 1 231 ? -22.324 -6.957 40.236 1.00 87.62 231 PHE A O 1
ATOM 1885 N N . ASN A 1 232 ? -20.127 -7.085 40.683 1.00 87.31 232 ASN A N 1
ATOM 1886 C CA . ASN A 1 232 ? -19.784 -5.754 40.197 1.00 87.31 232 ASN A CA 1
ATOM 1887 C C . ASN A 1 232 ? -18.857 -5.863 38.976 1.00 87.31 232 ASN A C 1
ATOM 1889 O O . ASN A 1 232 ? -18.177 -6.865 38.770 1.00 87.31 232 ASN A O 1
ATOM 1893 N N . ILE A 1 233 ? -18.853 -4.834 38.125 1.00 84.19 233 ILE A N 1
ATOM 1894 C CA . ILE A 1 233 ? -18.087 -4.853 36.869 1.00 84.19 233 ILE A CA 1
ATOM 1895 C C . ILE A 1 233 ? -16.582 -5.117 37.107 1.00 84.19 233 ILE A C 1
ATOM 1897 O O . ILE A 1 233 ? -16.027 -5.939 36.382 1.00 84.19 233 ILE A O 1
ATOM 1901 N N . PRO A 1 234 ? -15.907 -4.487 38.096 1.00 83.50 234 PRO A N 1
ATOM 1902 C CA . PRO A 1 234 ? -14.504 -4.787 38.395 1.00 83.50 234 PRO A CA 1
ATOM 1903 C C . PRO A 1 234 ? -14.206 -6.249 38.753 1.00 83.50 234 PRO A C 1
ATOM 1905 O O . PRO A 1 234 ? -13.130 -6.719 38.406 1.00 83.50 234 PRO A O 1
ATOM 1908 N N . GLU A 1 235 ? -15.121 -6.946 39.435 1.00 83.12 235 GLU A N 1
ATOM 1909 C CA . GLU A 1 235 ? -14.935 -8.327 39.910 1.00 83.12 235 GLU A CA 1
ATOM 1910 C C . GLU A 1 235 ? -14.815 -9.326 38.756 1.00 83.12 235 GLU A C 1
ATOM 1912 O O . GLU A 1 235 ? -13.984 -10.228 38.799 1.00 83.12 235 GLU A O 1
ATOM 1917 N N . ILE A 1 236 ? -15.622 -9.151 37.707 1.00 82.31 236 ILE A N 1
ATOM 1918 C CA . ILE A 1 236 ? -15.661 -10.089 36.576 1.00 82.31 236 ILE A CA 1
ATOM 1919 C C . ILE A 1 236 ? -14.735 -9.685 35.431 1.00 82.31 236 ILE A C 1
ATOM 1921 O O . ILE A 1 236 ? -14.481 -10.470 34.520 1.00 82.31 236 ILE A O 1
ATOM 1925 N N . LEU A 1 237 ? -14.237 -8.452 35.428 1.00 78.94 237 LEU A N 1
ATOM 1926 C CA . LEU A 1 237 ? -13.373 -7.985 34.360 1.00 78.94 237 LEU A CA 1
ATOM 1927 C C . LEU A 1 237 ? -1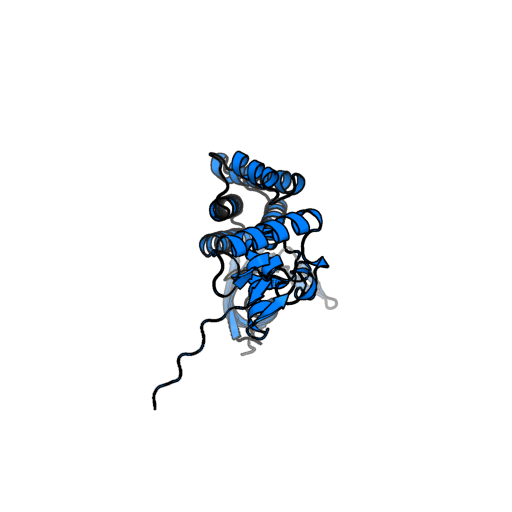1.922 -8.386 34.664 1.00 78.94 237 LEU A C 1
ATOM 1929 O O . LEU A 1 237 ? -11.196 -7.635 35.312 1.00 78.94 237 LEU A O 1
ATOM 1933 N N . GLU A 1 238 ? -11.524 -9.563 34.164 1.00 66.94 238 GLU A N 1
ATOM 1934 C CA . GLU A 1 238 ? -10.214 -10.209 34.396 1.00 66.94 238 GLU A CA 1
ATOM 1935 C C . GLU A 1 238 ? -9.011 -9.253 34.274 1.00 66.94 238 GLU A C 1
ATOM 1937 O O . GLU A 1 238 ? -8.060 -9.373 35.043 1.00 66.94 238 GLU A O 1
ATOM 1942 N N . ASP A 1 239 ? -9.059 -8.268 33.365 1.00 70.44 239 ASP A N 1
ATOM 1943 C CA . ASP A 1 239 ? -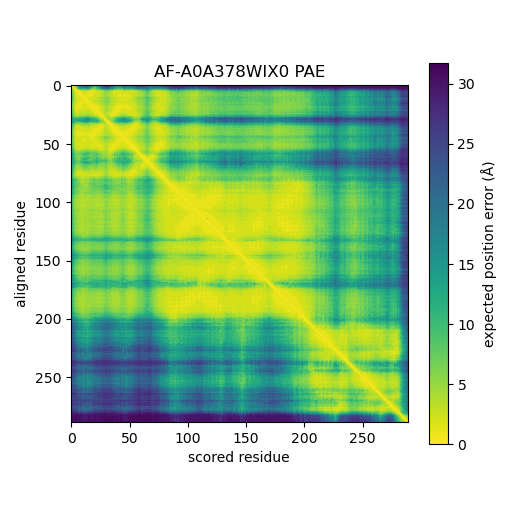8.035 -7.225 33.280 1.00 70.44 239 ASP A CA 1
ATOM 1944 C C . ASP A 1 239 ? -8.617 -5.817 33.082 1.00 70.44 239 ASP A C 1
ATOM 1946 O O . ASP A 1 239 ? -8.762 -5.284 31.978 1.00 70.44 239 ASP A O 1
ATOM 1950 N N . SER A 1 240 ? -8.941 -5.172 34.201 1.00 65.75 240 SER A N 1
ATOM 1951 C CA . SER A 1 240 ? -9.469 -3.803 34.222 1.00 65.75 240 SER A CA 1
ATOM 1952 C C . SER A 1 240 ? -8.455 -2.703 33.912 1.00 65.75 240 SER A C 1
ATOM 1954 O O . SER A 1 240 ? -8.839 -1.526 33.936 1.00 65.75 240 SER A O 1
ATOM 1956 N N . ARG A 1 241 ? -7.198 -3.067 33.604 1.00 67.50 241 ARG A N 1
ATOM 1957 C CA . ARG A 1 241 ? -6.171 -2.163 33.057 1.00 67.50 241 ARG A CA 1
ATOM 1958 C C . ARG A 1 241 ? -6.373 -1.909 31.565 1.00 67.50 241 ARG A C 1
ATOM 1960 O O . ARG A 1 241 ? -5.879 -0.910 31.057 1.00 67.50 241 ARG A O 1
ATOM 1967 N N . LEU A 1 242 ? -7.126 -2.774 30.882 1.00 71.12 242 LEU A N 1
ATOM 1968 C CA . LEU A 1 242 ? -7.395 -2.638 29.452 1.00 71.12 242 LEU A CA 1
ATOM 1969 C C . LEU A 1 242 ? -8.362 -1.498 29.139 1.00 71.12 242 LEU A C 1
ATOM 1971 O O . LEU A 1 242 ? -8.349 -0.979 28.034 1.00 71.12 242 LEU A O 1
ATOM 1975 N N . ILE A 1 243 ? -9.187 -1.067 30.091 1.00 78.75 243 ILE A N 1
ATOM 1976 C CA . ILE A 1 243 ? -10.082 0.075 29.885 1.00 78.75 243 ILE A CA 1
ATOM 1977 C C . ILE A 1 243 ? -9.293 1.362 30.124 1.00 78.75 243 ILE A C 1
ATOM 1979 O O . ILE A 1 243 ? -8.736 1.538 31.212 1.00 78.75 243 ILE A O 1
ATOM 1983 N N . LYS A 1 244 ? -9.285 2.289 29.152 1.00 75.44 244 LYS A N 1
ATOM 1984 C CA . LYS A 1 244 ? -8.628 3.598 29.327 1.00 75.44 244 LYS A CA 1
ATOM 1985 C C . LYS A 1 244 ? -9.116 4.265 30.621 1.00 75.44 244 LYS A C 1
ATOM 1987 O O . LYS A 1 244 ? -10.319 4.395 30.862 1.00 75.44 244 LYS A O 1
ATOM 1992 N N . GLY A 1 245 ? -8.174 4.676 31.473 1.00 74.12 245 GLY A N 1
ATOM 1993 C CA . GLY A 1 245 ? -8.458 5.061 32.862 1.00 74.12 245 GLY A CA 1
ATOM 1994 C C . GLY A 1 245 ? -9.477 6.197 33.017 1.00 74.12 245 GLY A C 1
ATOM 1995 O O . GLY A 1 245 ? -10.299 6.162 33.931 1.00 74.12 245 GLY A O 1
ATOM 1996 N N . ASN A 1 246 ? -9.480 7.159 32.092 1.00 77.75 246 ASN A N 1
ATOM 1997 C CA . ASN A 1 246 ? -10.451 8.255 32.039 1.00 77.75 246 ASN A CA 1
ATOM 1998 C C . ASN A 1 246 ? -11.874 7.794 31.661 1.00 77.75 246 ASN A C 1
ATOM 2000 O O . ASN A 1 246 ? -12.844 8.387 32.126 1.00 77.75 246 ASN A O 1
ATOM 2004 N N . LEU A 1 247 ? -12.012 6.724 30.873 1.00 81.81 247 LEU A N 1
ATOM 2005 C CA . LEU A 1 247 ? -13.300 6.201 30.398 1.00 81.81 247 LEU A CA 1
ATOM 2006 C C . LEU A 1 247 ? -13.918 5.167 31.344 1.00 81.81 247 LEU A C 1
ATOM 2008 O O . LEU A 1 247 ? -15.132 4.971 31.341 1.00 81.81 247 LEU A O 1
ATOM 2012 N N . LYS A 1 248 ? -13.111 4.542 32.209 1.00 82.44 248 LYS A N 1
ATOM 2013 C CA . LYS A 1 248 ? -13.538 3.459 33.110 1.00 82.44 248 LYS A CA 1
ATOM 2014 C C . LYS A 1 248 ? -14.782 3.805 33.934 1.00 82.44 248 LYS A C 1
ATOM 2016 O O . LYS A 1 248 ? -15.752 3.052 33.934 1.00 82.44 248 LYS A O 1
ATOM 2021 N N . LYS A 1 249 ? -14.793 4.971 34.592 1.00 84.19 249 LYS A N 1
ATOM 2022 C CA . LYS A 1 249 ? -15.947 5.421 35.395 1.00 84.19 249 LYS A CA 1
ATOM 2023 C C . LYS A 1 249 ? -17.187 5.672 34.532 1.00 84.19 249 LYS A C 1
ATOM 2025 O O . LYS A 1 249 ? -18.291 5.313 34.933 1.00 84.19 249 LYS A O 1
ATOM 2030 N N . GLN A 1 250 ? -17.000 6.271 33.356 1.00 87.56 250 GLN A N 1
ATOM 2031 C CA . GLN A 1 250 ? -18.085 6.590 32.432 1.00 87.56 250 GLN A CA 1
ATOM 2032 C C . GLN A 1 250 ? -18.732 5.320 31.871 1.00 87.56 250 GLN A C 1
ATOM 2034 O O . GLN A 1 250 ? -19.955 5.213 31.875 1.00 87.56 250 GLN A O 1
ATOM 2039 N N . PHE A 1 251 ? -17.929 4.342 31.445 1.00 89.38 251 PHE A N 1
ATOM 2040 C CA . PHE A 1 251 ? -18.423 3.071 30.910 1.00 89.38 251 PHE A CA 1
ATOM 2041 C C . PHE A 1 251 ? -19.166 2.265 31.970 1.00 89.38 251 PHE A C 1
ATOM 2043 O O . PHE A 1 251 ? -20.247 1.753 31.696 1.00 89.38 251 PHE A O 1
ATOM 2050 N N . PHE A 1 252 ? -18.644 2.209 33.198 1.00 87.12 252 PHE A N 1
ATOM 2051 C CA . PHE A 1 252 ? -19.304 1.482 34.284 1.00 87.12 252 PHE A CA 1
ATOM 2052 C C . PHE A 1 252 ? -20.655 2.093 34.643 1.00 87.12 252 PHE A C 1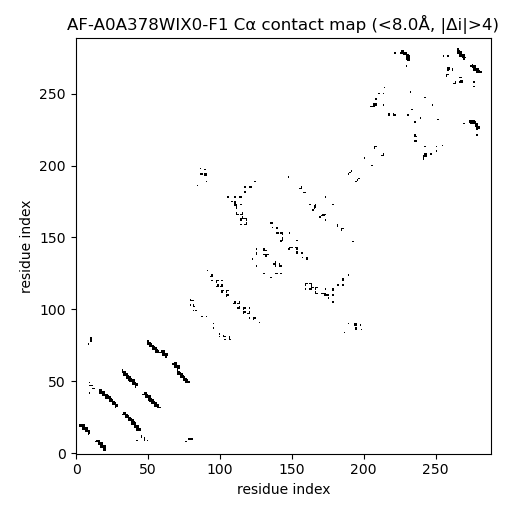
ATOM 2054 O O . PHE A 1 252 ? -21.625 1.361 34.838 1.00 87.12 252 PHE A O 1
ATOM 2061 N N . LYS A 1 253 ? -20.729 3.430 34.695 1.00 87.94 253 LYS A N 1
ATOM 2062 C CA . LYS A 1 253 ? -21.990 4.138 34.924 1.00 87.94 253 LYS A CA 1
ATOM 2063 C C . LYS A 1 253 ? -22.981 3.859 33.793 1.00 87.94 253 LYS A C 1
ATOM 2065 O O . LYS A 1 253 ? -24.080 3.397 34.067 1.00 87.94 253 LYS A O 1
ATOM 2070 N N . LYS A 1 254 ? -22.560 4.051 32.538 1.00 90.75 254 LYS A N 1
ATOM 2071 C CA . LYS A 1 254 ? -23.413 3.836 31.363 1.00 90.75 254 LYS A CA 1
ATOM 2072 C C . LYS A 1 254 ? -23.954 2.403 31.293 1.00 90.75 254 LYS A C 1
ATOM 2074 O O . LYS A 1 254 ? -25.135 2.223 31.038 1.00 90.75 254 LYS A O 1
ATOM 2079 N N . PHE A 1 255 ? -23.129 1.401 31.596 1.00 89.31 255 PHE A N 1
ATOM 2080 C CA . PHE A 1 255 ? -23.564 0.003 31.629 1.00 89.31 255 PHE A CA 1
ATOM 2081 C C . PHE A 1 255 ? -24.600 -0.267 32.711 1.00 89.31 255 PHE A C 1
ATOM 2083 O O . PHE A 1 255 ? -25.603 -0.925 32.454 1.00 89.31 255 PHE A O 1
ATOM 2090 N N . ARG A 1 256 ? -24.395 0.275 33.915 1.00 86.31 256 ARG A N 1
ATOM 2091 C CA . ARG A 1 256 ? -25.375 0.153 34.997 1.00 86.31 256 ARG A CA 1
ATOM 2092 C C . ARG A 1 256 ? -26.702 0.820 34.630 1.00 86.31 256 ARG A C 1
ATOM 2094 O O . ARG A 1 256 ? -27.746 0.234 34.895 1.00 86.31 256 ARG A O 1
ATOM 2101 N N . ASP A 1 257 ? -26.646 1.988 33.992 1.00 87.81 257 ASP A N 1
ATOM 2102 C CA . ASP A 1 257 ? -27.827 2.709 33.512 1.00 87.81 257 ASP A CA 1
ATOM 2103 C C . ASP A 1 257 ? -28.548 1.922 32.395 1.00 87.81 257 ASP A C 1
ATOM 2105 O O . ASP A 1 257 ? -29.774 1.914 32.316 1.00 87.81 257 ASP A O 1
ATOM 2109 N N . GLU A 1 258 ? -27.823 1.226 31.516 1.00 89.62 258 GLU A N 1
ATOM 2110 C CA . GLU A 1 258 ? -28.428 0.363 30.490 1.00 89.62 258 GLU A CA 1
ATOM 2111 C C . GLU A 1 258 ? -29.088 -0.888 31.084 1.00 89.62 258 GLU A C 1
ATOM 2113 O O . GLU A 1 258 ? -30.182 -1.248 30.652 1.00 89.62 258 GLU A O 1
ATOM 2118 N N . VAL A 1 259 ? -28.491 -1.496 32.115 1.00 87.69 259 VAL A N 1
ATOM 2119 C CA . VAL A 1 259 ? -29.109 -2.606 32.863 1.00 87.69 259 VAL A CA 1
ATOM 2120 C C . VAL A 1 259 ? -30.362 -2.139 33.608 1.00 87.69 259 VAL A C 1
ATOM 2122 O O . VAL A 1 259 ? -31.375 -2.830 33.581 1.00 87.69 259 VAL A O 1
ATOM 2125 N N . SER A 1 260 ? -30.339 -0.959 34.240 1.00 85.94 260 SER A N 1
ATOM 2126 C CA . SER A 1 260 ? -31.514 -0.438 34.955 1.00 85.94 260 SER A CA 1
ATOM 2127 C C . SER A 1 260 ? -32.680 -0.086 34.031 1.00 85.94 260 SER A C 1
ATOM 2129 O O . SER A 1 260 ? -33.823 -0.107 34.465 1.00 85.94 260 SER A O 1
ATOM 2131 N N . ASN A 1 261 ? -32.388 0.257 32.774 1.00 85.75 261 ASN A N 1
ATOM 2132 C CA . ASN A 1 261 ? -33.388 0.564 31.751 1.00 85.75 261 ASN A CA 1
ATOM 2133 C C . ASN A 1 261 ? -33.792 -0.669 30.918 1.00 85.75 261 ASN A C 1
ATOM 2135 O O . ASN A 1 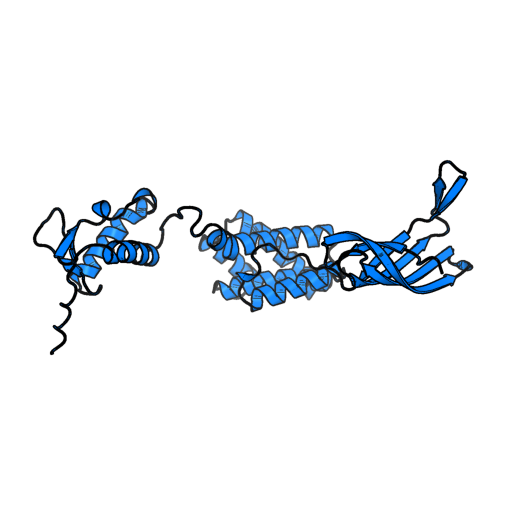261 ? -34.362 -0.492 29.844 1.00 85.75 261 ASN A O 1
ATOM 2139 N N . GLU A 1 262 ? -33.442 -1.885 31.357 1.00 82.75 262 GLU A N 1
ATOM 2140 C CA . GLU A 1 262 ? -33.771 -3.152 30.680 1.00 82.75 262 GLU A CA 1
ATOM 2141 C C . GLU A 1 262 ? -33.298 -3.215 29.212 1.00 82.75 262 GLU A C 1
ATOM 2143 O O . GLU A 1 262 ? -33.879 -3.902 28.378 1.00 82.75 262 GLU A O 1
ATOM 2148 N N . LYS A 1 263 ? -32.215 -2.500 28.871 1.00 82.19 263 LYS A N 1
ATOM 2149 C CA . LYS A 1 263 ? -31.665 -2.470 27.502 1.00 82.19 263 LYS A CA 1
ATOM 2150 C C . LYS A 1 263 ? -30.747 -3.647 27.184 1.00 82.19 263 LYS A C 1
ATOM 2152 O O . LYS A 1 263 ? -30.360 -3.816 26.030 1.00 82.19 263 LYS A O 1
ATOM 2157 N N . ILE A 1 264 ? -30.342 -4.412 28.197 1.00 80.75 264 ILE A N 1
ATOM 2158 C CA . ILE A 1 264 ? -29.437 -5.553 28.053 1.00 80.75 264 ILE A CA 1
ATOM 2159 C C . ILE A 1 264 ? -30.153 -6.802 28.543 1.00 80.75 264 ILE A C 1
ATOM 2161 O O . ILE A 1 264 ? -30.364 -6.975 29.744 1.00 80.75 264 ILE A O 1
ATOM 2165 N N . ASP A 1 265 ? -30.482 -7.687 27.606 1.00 78.94 265 ASP A N 1
ATOM 2166 C CA . ASP A 1 265 ? -31.156 -8.942 27.909 1.00 78.94 265 ASP A CA 1
ATOM 2167 C C . ASP A 1 265 ? -30.347 -9.794 28.897 1.00 78.94 265 ASP A C 1
ATOM 2169 O O . ASP A 1 265 ? -29.121 -9.925 28.802 1.00 78.94 265 ASP A O 1
ATOM 2173 N N . ASN A 1 266 ? -31.064 -10.484 29.780 1.00 84.12 266 ASN A N 1
ATOM 2174 C CA . ASN A 1 266 ? -30.536 -11.419 30.775 1.00 84.12 266 ASN A CA 1
ATOM 2175 C C . ASN A 1 266 ? -29.755 -10.800 31.947 1.00 84.12 266 ASN A C 1
ATOM 2177 O O . ASN A 1 266 ? -29.012 -11.515 32.629 1.00 84.12 266 ASN A O 1
ATOM 2181 N N . LEU A 1 267 ? -29.903 -9.496 32.194 1.00 87.44 267 LEU A N 1
ATOM 2182 C CA . LEU A 1 267 ? -29.326 -8.808 33.349 1.00 87.44 267 LEU A CA 1
ATOM 2183 C C . LEU A 1 267 ? -30.394 -8.001 34.091 1.00 87.44 267 LEU A C 1
ATOM 2185 O O . LEU A 1 267 ? -31.250 -7.380 33.471 1.00 87.44 267 LEU A O 1
ATOM 2189 N N . SER A 1 268 ? -30.311 -7.969 35.420 1.00 86.94 268 SER A N 1
ATOM 2190 C CA . SER A 1 268 ? -31.148 -7.120 36.274 1.00 86.94 268 SER A CA 1
ATOM 2191 C C . SER A 1 268 ? -30.321 -6.458 37.374 1.00 86.94 268 SER A C 1
ATOM 2193 O O . SER A 1 268 ? -29.174 -6.836 37.632 1.00 86.94 268 SER A O 1
ATOM 2195 N N . LEU A 1 269 ? -30.906 -5.477 38.063 1.00 86.56 269 LEU A N 1
ATOM 2196 C CA . LEU A 1 269 ? -30.312 -4.945 39.288 1.00 86.56 269 LEU A CA 1
ATOM 2197 C C . LEU A 1 269 ? -30.439 -5.965 40.432 1.00 86.56 269 LEU A C 1
ATOM 2199 O O . LEU A 1 269 ? -31.455 -6.652 40.550 1.00 86.56 269 LEU A O 1
ATOM 2203 N N . SER A 1 270 ? -29.401 -6.057 41.263 1.00 84.44 270 SER A N 1
ATOM 2204 C CA . SER A 1 270 ? -29.412 -6.811 42.523 1.00 84.44 270 SER A CA 1
ATOM 2205 C C . SER A 1 270 ? -29.787 -5.900 43.698 1.00 84.44 270 SER A C 1
ATOM 2207 O O . SER A 1 270 ? -29.513 -4.699 43.684 1.00 84.44 270 SER A O 1
ATOM 2209 N N . SER A 1 271 ? -30.358 -6.489 44.750 1.00 79.88 271 SER A N 1
ATOM 2210 C CA . SER A 1 271 ? -30.540 -5.855 46.060 1.00 79.88 271 SER A CA 1
ATOM 2211 C C . SER A 1 271 ? -29.227 -5.647 46.828 1.00 79.88 271 SER A C 1
ATOM 2213 O O . SER A 1 271 ? -29.219 -4.919 47.817 1.00 79.88 271 SER A O 1
ATOM 2215 N N . ASN A 1 272 ? -28.126 -6.279 46.402 1.00 82.12 272 ASN A N 1
ATOM 2216 C CA . ASN A 1 272 ? -26.811 -6.148 47.020 1.00 82.12 272 ASN A CA 1
ATOM 2217 C C . ASN A 1 272 ? -26.075 -4.883 46.514 1.00 82.12 272 ASN A C 1
ATOM 2219 O O . ASN A 1 272 ? -25.715 -4.825 45.333 1.00 82.12 272 ASN A O 1
ATOM 2223 N N . PRO A 1 273 ? -25.790 -3.885 47.374 1.00 76.88 273 PRO A N 1
ATOM 2224 C CA . PRO A 1 273 ? -25.102 -2.657 46.966 1.00 76.88 273 PRO A CA 1
ATOM 2225 C C . PRO A 1 273 ? -23.686 -2.895 46.421 1.00 76.88 273 PRO A C 1
ATOM 2227 O O . PRO A 1 273 ? -23.261 -2.186 45.505 1.00 76.88 273 PRO A O 1
ATOM 2230 N N . ASP A 1 274 ? -22.983 -3.904 46.948 1.00 79.81 274 ASP A N 1
ATOM 2231 C CA . ASP A 1 274 ? -21.602 -4.240 46.577 1.00 79.81 274 ASP A CA 1
ATOM 2232 C C . ASP A 1 274 ? -21.524 -5.050 45.274 1.00 79.81 274 ASP A C 1
ATOM 2234 O O . ASP A 1 274 ? -20.486 -5.081 44.603 1.00 79.81 274 ASP A O 1
ATOM 2238 N N . LYS A 1 275 ? -22.636 -5.689 44.891 1.00 84.56 275 LYS A N 1
ATOM 2239 C CA . LYS A 1 275 ? -22.784 -6.515 43.687 1.00 84.56 275 LYS A CA 1
ATOM 2240 C C . LYS A 1 275 ? -24.072 -6.150 42.953 1.00 84.56 275 LYS A C 1
ATOM 2242 O O . LYS A 1 275 ? -25.019 -6.928 42.943 1.00 84.56 275 LYS A O 1
ATOM 2247 N N . PRO A 1 276 ? -24.131 -4.953 42.349 1.00 85.62 276 PRO A N 1
ATOM 2248 C CA . PRO A 1 276 ? -25.389 -4.334 41.949 1.00 85.62 276 PRO A CA 1
ATOM 2249 C C . PRO A 1 276 ? -26.041 -4.952 40.710 1.00 85.62 276 PRO A C 1
ATOM 2251 O O . PRO A 1 276 ? -27.121 -4.504 40.328 1.00 85.62 276 PRO A O 1
ATOM 2254 N N . ILE A 1 277 ? -25.401 -5.921 40.052 1.00 87.81 277 ILE A N 1
ATOM 2255 C CA . ILE A 1 277 ? -25.879 -6.534 38.810 1.00 87.81 277 ILE A CA 1
ATOM 2256 C C . ILE A 1 277 ? -26.031 -8.036 39.027 1.00 87.81 277 ILE A C 1
ATOM 2258 O O . ILE A 1 277 ? -25.141 -8.671 39.590 1.00 87.81 277 ILE A O 1
ATOM 2262 N N . LYS A 1 278 ? -27.142 -8.598 38.550 1.00 89.81 278 LYS A N 1
ATOM 2263 C CA . LYS A 1 278 ? -27.474 -10.020 38.621 1.00 89.81 278 LYS A CA 1
ATOM 2264 C C . LYS A 1 278 ? -27.750 -10.585 37.231 1.00 89.81 278 LYS A C 1
ATOM 2266 O O . LYS A 1 278 ? -28.398 -9.933 36.415 1.00 89.81 278 LYS A O 1
ATOM 2271 N N . ILE A 1 279 ? -27.274 -11.801 36.972 1.00 88.31 279 ILE A N 1
ATOM 2272 C CA . ILE A 1 279 ? -27.613 -12.561 35.761 1.00 88.31 279 ILE A CA 1
ATOM 2273 C C . ILE A 1 279 ? -29.001 -13.186 35.930 1.00 88.31 279 ILE A C 1
ATOM 2275 O O . ILE A 1 279 ? -29.250 -13.846 36.938 1.00 88.31 279 ILE A O 1
ATOM 2279 N N . VAL A 1 280 ? -29.885 -12.971 34.953 1.00 85.88 280 VAL A N 1
ATOM 2280 C CA . VAL A 1 280 ? -31.254 -13.507 34.932 1.00 85.88 280 VAL A CA 1
ATOM 2281 C C . VAL A 1 280 ? -31.537 -14.104 33.558 1.00 85.88 280 VAL A C 1
ATOM 2283 O O . VAL A 1 280 ? -32.060 -13.438 32.670 1.00 85.88 280 VAL A O 1
ATOM 2286 N N . ARG A 1 281 ? -31.153 -15.358 33.342 1.00 80.50 281 ARG A N 1
ATOM 2287 C CA . ARG A 1 281 ? -31.464 -16.072 32.099 1.00 80.50 281 ARG A CA 1
ATOM 2288 C C . ARG A 1 281 ? -32.900 -16.598 32.179 1.00 80.50 281 ARG A C 1
ATOM 2290 O O . ARG A 1 281 ? -33.284 -17.133 33.218 1.00 80.50 281 ARG A O 1
ATOM 2297 N N . PRO A 1 282 ? -33.712 -16.476 31.113 1.00 65.38 282 PRO A N 1
ATOM 2298 C CA . PRO A 1 282 ? -35.011 -17.128 31.082 1.00 65.38 282 PRO A CA 1
ATOM 2299 C C . PRO A 1 282 ? -34.791 -18.628 31.274 1.00 65.38 282 PRO A C 1
ATOM 2301 O O . PRO A 1 282 ? -33.958 -19.230 30.593 1.00 65.38 282 PRO A O 1
ATOM 2304 N N . SER A 1 283 ? -35.505 -19.212 32.233 1.00 55.56 283 SER A N 1
ATOM 2305 C CA . SER A 1 283 ? -35.445 -20.640 32.511 1.00 55.56 283 SER A CA 1
ATOM 2306 C C . SER A 1 283 ? -35.693 -21.421 31.222 1.00 55.56 283 SER A C 1
ATOM 2308 O O . SER A 1 283 ? -36.662 -21.159 30.501 1.00 55.56 283 SER A O 1
ATOM 2310 N N . GLU A 1 284 ? -34.806 -22.375 30.921 1.00 44.97 284 GLU A N 1
ATOM 2311 C CA . GLU A 1 284 ? -35.072 -23.393 29.910 1.00 44.97 284 GLU A CA 1
ATOM 2312 C C . GLU A 1 284 ? -36.440 -23.990 30.239 1.00 44.97 284 GLU A C 1
ATOM 2314 O O . GLU A 1 284 ? -36.629 -24.615 31.287 1.00 44.97 284 GLU A O 1
ATOM 2319 N N . LYS A 1 285 ? -37.441 -23.724 29.390 1.00 34.62 285 LYS A N 1
ATOM 2320 C CA . LYS A 1 285 ? -38.736 -24.389 29.515 1.00 34.62 285 LYS A CA 1
ATOM 2321 C C . LYS A 1 285 ? -38.442 -25.890 29.533 1.00 34.62 285 LYS A C 1
ATOM 2323 O O . LYS A 1 285 ? -37.759 -26.349 28.616 1.00 34.62 285 LYS A O 1
ATOM 2328 N N . PRO A 1 286 ? -38.939 -26.652 30.522 1.00 36.56 286 PRO A N 1
ATOM 2329 C CA . PRO A 1 286 ? -38.753 -28.090 30.515 1.00 36.56 286 PRO A CA 1
ATOM 2330 C C . PRO A 1 286 ? -39.302 -28.621 29.194 1.00 36.56 286 PRO A C 1
ATOM 2332 O O . PRO A 1 286 ? -40.446 -28.333 28.822 1.00 36.56 286 PRO A O 1
ATOM 2335 N N . ILE A 1 287 ? -38.450 -29.342 28.466 1.00 44.22 287 ILE A N 1
ATOM 2336 C CA . ILE A 1 287 ? -38.842 -30.112 27.291 1.00 44.22 287 ILE A CA 1
ATOM 2337 C C . ILE A 1 287 ? -39.950 -31.042 27.785 1.00 44.22 287 ILE A C 1
ATOM 2339 O O . ILE A 1 287 ? -39.711 -31.892 28.644 1.00 44.22 287 ILE A O 1
ATOM 2343 N N . LYS A 1 288 ? -41.189 -30.794 27.341 1.00 41.22 288 LYS A N 1
ATOM 2344 C CA . LYS A 1 288 ? -42.308 -31.683 27.657 1.00 41.22 288 LYS A CA 1
ATOM 2345 C C . LYS A 1 288 ? -41.975 -33.075 27.096 1.00 41.22 288 LYS A C 1
ATOM 2347 O O . LYS A 1 288 ? -41.470 -33.122 25.973 1.00 41.22 288 LYS A O 1
ATOM 2352 N N . PRO A 1 289 ? -42.211 -34.142 27.879 1.00 56.72 289 PRO A N 1
ATOM 2353 C CA . PRO A 1 289 ? -41.898 -35.514 27.491 1.00 56.72 289 PRO A CA 1
ATOM 2354 C C . PRO A 1 289 ? -42.648 -35.954 26.233 1.00 56.72 289 PRO A C 1
ATOM 2356 O O . PRO A 1 289 ? -43.760 -35.423 25.991 1.00 56.72 289 PRO A O 1
#

Organism: NCBI:txid326523

Secondary structure (DSSP, 8-state):
----EEEEEETTTTEEEEEEEEEEEEEEETTTTEEEEEEEEEETTT--EEEEEEEEEEEEEEE-TTS-EEEEEEEEEESPPP-PPTTGGGS-HHHHHHHHHHHHHHHTT-HHHHHHHHHHHHHHHHHHTT---SSHHHHHHHHHHTTSS-HHHHHHHHHHHHHHHHHHHH-----HHHHHHHHHHHHHHHIIIIIHHHHHBTTBPPPB-SHHHHHHHHHHHHTTSPTT-EE-HHHH-TTTTSB-HHHHHHHHHHHHHHHHTT-STTEEE-S-TTS-EEE-PPP------